Protein AF-A0A4P5U3R2-F1 (afdb_monomer)

Nearest PDB structures (foldseek):
  7krv-assembly1_B  TM=2.324E-01  e=9.394E-01  Escherichia coli K-12
  4gsx-assembly2_B  TM=1.437E-01  e=6.732E-01  Dengue virus 1 Nauru/West Pac/1974
  4gt0-assembly2_B  TM=1.348E-01  e=7.116E-01  Dengue virus 1 Nauru/West Pac/1974
  2op6-assembly1_A  TM=2.234E-01  e=6.939E+00  Caenorhabditis elegans

pLDDT: mean 76.48, std 23.58, range [32.12, 98.75]

Structure (mmCIF, N/CA/C/O backbone):
data_AF-A0A4P5U3R2-F1
#
_entry.id   AF-A0A4P5U3R2-F1
#
loop_
_atom_site.group_PDB
_atom_site.id
_atom_site.type_symbol
_atom_site.label_atom_id
_atom_site.label_alt_id
_atom_site.label_comp_id
_atom_site.label_asym_id
_atom_site.label_entity_id
_atom_site.label_seq_id
_atom_site.pdbx_PDB_ins_code
_atom_site.Cartn_x
_atom_site.Cartn_y
_atom_site.Cartn_z
_atom_site.occupancy
_atom_site.B_iso_or_equiv
_atom_site.auth_seq_id
_atom_site.auth_comp_id
_atom_site.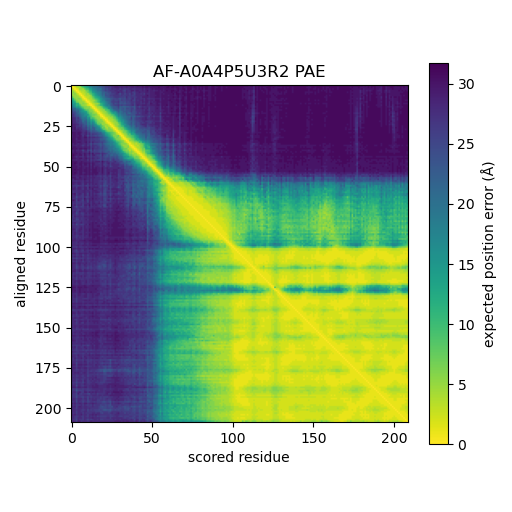auth_asym_id
_atom_site.auth_atom_id
_atom_site.pdbx_PDB_model_num
ATOM 1 N N . MET A 1 1 ? 56.487 -4.726 17.892 1.00 42.28 1 MET A N 1
ATOM 2 C CA . MET A 1 1 ? 55.497 -5.538 18.633 1.00 42.28 1 MET A CA 1
ATOM 3 C C . MET A 1 1 ? 54.323 -5.748 17.703 1.00 42.28 1 MET A C 1
ATOM 5 O O . MET A 1 1 ? 53.322 -5.048 17.754 1.00 42.28 1 MET A O 1
ATOM 9 N N . ASP A 1 2 ? 54.562 -6.656 16.770 1.00 35.28 2 ASP A N 1
ATOM 10 C CA . ASP A 1 2 ? 53.638 -7.148 15.764 1.00 35.28 2 ASP A CA 1
ATOM 11 C C . ASP A 1 2 ? 52.719 -8.193 16.394 1.00 35.28 2 ASP A C 1
ATOM 13 O O . ASP A 1 2 ? 53.216 -9.020 17.153 1.00 35.28 2 ASP A O 1
ATOM 17 N N . SER A 1 3 ? 51.425 -8.189 16.065 1.00 33.78 3 SER A N 1
ATOM 18 C CA . SER A 1 3 ? 50.619 -9.409 15.880 1.00 33.78 3 SER A CA 1
ATOM 19 C C . SER A 1 3 ? 49.144 -9.051 15.678 1.00 33.78 3 SER A C 1
ATOM 21 O O . SER A 1 3 ? 48.417 -8.884 16.645 1.00 33.78 3 SER A O 1
ATOM 23 N N . TYR A 1 4 ? 48.700 -8.959 14.424 1.00 33.62 4 TYR A N 1
ATOM 24 C CA . TYR A 1 4 ? 47.345 -9.359 14.020 1.00 33.62 4 TYR A CA 1
ATOM 25 C C . TYR A 1 4 ? 47.426 -9.873 12.580 1.00 33.62 4 TYR A C 1
ATOM 27 O O . TYR A 1 4 ? 47.134 -9.180 11.608 1.00 33.62 4 TYR A O 1
ATOM 35 N N . LYS A 1 5 ? 47.913 -11.110 12.452 1.00 38.09 5 LYS A N 1
ATOM 36 C CA . LYS A 1 5 ? 47.812 -11.932 11.245 1.00 38.09 5 LYS A CA 1
ATOM 37 C C . LYS A 1 5 ? 46.930 -13.141 11.554 1.00 38.09 5 LYS A C 1
ATOM 39 O O . LYS A 1 5 ? 47.041 -13.738 12.618 1.00 38.09 5 LYS A O 1
ATOM 44 N N . SER A 1 6 ? 46.179 -13.540 10.532 1.00 36.81 6 SER A N 1
ATOM 45 C CA . SER A 1 6 ? 45.462 -14.810 10.355 1.00 36.81 6 SER A CA 1
ATOM 46 C C . SER A 1 6 ? 44.015 -14.875 10.857 1.00 36.81 6 SER A C 1
ATOM 48 O O . SER A 1 6 ? 43.741 -15.023 12.039 1.00 36.81 6 SER A O 1
ATOM 50 N N . LEU A 1 7 ? 43.092 -14.798 9.892 1.00 39.06 7 LEU A N 1
ATOM 51 C CA . LEU A 1 7 ? 41.848 -15.574 9.818 1.00 39.06 7 LEU A CA 1
ATOM 52 C C . LEU A 1 7 ? 41.252 -15.365 8.414 1.00 39.06 7 LEU A C 1
ATOM 54 O O . LEU A 1 7 ? 40.302 -14.620 8.210 1.00 39.06 7 LEU A O 1
ATOM 58 N N . ILE A 1 8 ? 41.874 -15.998 7.416 1.00 40.34 8 ILE A N 1
ATOM 59 C CA . ILE A 1 8 ? 41.242 -16.265 6.119 1.00 40.34 8 ILE A CA 1
ATOM 60 C C . ILE A 1 8 ? 41.166 -17.782 6.016 1.00 40.34 8 ILE A C 1
ATOM 62 O O . ILE A 1 8 ? 42.185 -18.460 5.878 1.00 40.34 8 ILE A O 1
ATOM 66 N N . HIS A 1 9 ? 39.955 -18.311 6.157 1.00 37.09 9 HIS A N 1
ATOM 67 C CA . HIS A 1 9 ? 39.683 -19.719 5.929 1.00 37.09 9 HIS A CA 1
ATOM 68 C C . HIS A 1 9 ? 39.863 -20.044 4.442 1.00 37.09 9 HIS A C 1
ATOM 70 O O . HIS A 1 9 ? 39.244 -19.434 3.572 1.00 37.09 9 HIS A O 1
ATOM 76 N N . LYS A 1 10 ? 40.729 -21.029 4.191 1.00 32.72 10 LYS A N 1
ATOM 77 C CA . LYS A 1 10 ? 40.868 -21.785 2.945 1.00 32.72 10 LYS A CA 1
ATOM 78 C C . LYS A 1 10 ? 39.507 -22.320 2.483 1.00 32.72 10 LYS A C 1
ATOM 80 O O . LYS A 1 10 ? 38.876 -23.077 3.214 1.00 32.72 10 LYS A O 1
ATOM 85 N N . ILE A 1 11 ? 39.134 -22.019 1.243 1.00 38.38 11 ILE A N 1
ATOM 86 C CA . ILE A 1 11 ? 38.228 -22.848 0.443 1.00 38.38 11 ILE A CA 1
ATOM 87 C C . ILE A 1 11 ? 39.100 -23.439 -0.665 1.00 38.38 11 ILE A C 1
ATOM 89 O O . ILE A 1 11 ? 39.614 -22.710 -1.511 1.00 38.38 11 ILE A O 1
ATOM 93 N N . GLU A 1 12 ? 39.341 -24.745 -0.601 1.00 38.09 12 GLU A N 1
ATOM 94 C CA . GLU A 1 12 ? 40.053 -25.496 -1.637 1.00 38.09 12 GLU A CA 1
ATOM 95 C C . GLU A 1 12 ? 39.072 -25.847 -2.769 1.00 38.09 12 GLU A C 1
ATOM 97 O O . GLU A 1 12 ? 38.021 -26.428 -2.491 1.00 38.09 12 GLU A O 1
ATOM 102 N N . PRO A 1 13 ? 39.376 -25.538 -4.042 1.00 38.00 13 PRO A N 1
ATOM 103 C CA . PRO A 1 13 ? 38.649 -26.102 -5.165 1.00 38.00 13 PRO A CA 1
ATOM 104 C C . PRO A 1 13 ? 39.307 -27.435 -5.535 1.00 38.00 13 PRO A C 1
ATOM 106 O O . PRO A 1 13 ? 40.408 -27.467 -6.086 1.00 38.00 13 PRO A O 1
ATOM 109 N N . SER A 1 14 ? 38.647 -28.552 -5.230 1.00 41.50 14 SER A N 1
ATOM 110 C CA . SER A 1 14 ? 39.061 -29.847 -5.766 1.00 41.50 14 SER A CA 1
ATOM 111 C C . SER A 1 14 ? 38.704 -29.904 -7.252 1.00 41.50 14 SER A C 1
ATOM 113 O O . SER A 1 14 ? 37.546 -29.974 -7.657 1.00 41.50 14 SER A O 1
ATOM 115 N N . GLN A 1 15 ? 39.735 -29.835 -8.089 1.00 40.00 15 GLN A N 1
ATOM 116 C CA . GLN A 1 15 ? 39.662 -30.293 -9.464 1.00 40.00 15 GLN A CA 1
ATOM 117 C C . GLN A 1 15 ? 39.913 -31.794 -9.488 1.00 40.00 15 GLN A C 1
ATOM 119 O O . GLN A 1 15 ? 40.993 -32.234 -9.106 1.00 40.00 15 GLN A O 1
ATOM 124 N N . THR A 1 16 ? 38.930 -32.568 -9.939 1.00 42.56 16 THR A N 1
ATOM 125 C CA . THR A 1 16 ? 39.091 -33.770 -10.779 1.00 42.56 16 THR A CA 1
ATOM 126 C C . THR A 1 16 ? 37.718 -34.402 -10.975 1.00 42.56 16 THR A C 1
ATOM 128 O O . THR A 1 16 ? 37.190 -35.023 -10.066 1.00 42.56 16 THR A O 1
ATOM 131 N N . LEU A 1 17 ? 37.137 -34.218 -12.161 1.00 32.34 17 LEU A N 1
ATOM 132 C CA . LEU A 1 17 ? 36.408 -35.245 -12.916 1.00 32.34 17 LEU A CA 1
ATOM 133 C C . LEU A 1 17 ? 36.094 -34.660 -14.297 1.00 32.34 17 LEU A C 1
ATOM 135 O O . LEU A 1 17 ? 35.036 -34.104 -14.575 1.00 32.34 17 LEU A O 1
ATOM 139 N N . TRP A 1 18 ? 37.119 -34.726 -15.137 1.00 32.12 18 TRP A N 1
ATOM 140 C CA . TRP A 1 18 ? 37.007 -34.635 -16.581 1.00 32.12 18 TRP A CA 1
ATOM 141 C C . TRP A 1 18 ? 36.424 -35.955 -17.123 1.00 32.12 18 TRP A C 1
ATOM 143 O O . TRP A 1 18 ? 36.849 -37.028 -16.705 1.00 32.12 18 TRP A O 1
ATOM 153 N N . VAL A 1 19 ? 35.568 -35.823 -18.142 1.00 38.38 19 VAL A N 1
ATOM 154 C CA . VAL A 1 19 ? 35.239 -36.815 -19.188 1.00 38.38 19 VAL A CA 1
ATOM 155 C C . VAL A 1 19 ? 34.193 -37.889 -18.837 1.00 38.38 19 VAL A C 1
ATOM 157 O O . VAL A 1 19 ? 34.205 -38.477 -17.766 1.00 38.38 19 VAL A O 1
ATOM 160 N N . TYR A 1 20 ? 33.343 -38.160 -19.840 1.00 35.78 20 TYR A N 1
ATOM 161 C CA . TYR A 1 20 ? 32.324 -39.214 -19.990 1.00 35.78 20 TYR A CA 1
ATOM 162 C C . TYR A 1 20 ? 30.877 -38.843 -19.625 1.00 35.78 20 TYR A C 1
ATOM 164 O O . TYR A 1 20 ? 30.395 -39.173 -18.552 1.00 35.78 20 TYR A O 1
ATOM 172 N N . LEU A 1 21 ? 30.144 -38.245 -20.575 1.00 35.50 21 LEU A N 1
ATOM 173 C CA . LEU A 1 21 ? 29.046 -38.942 -21.275 1.00 35.50 21 LEU A CA 1
ATOM 174 C C . LEU A 1 21 ? 28.466 -38.054 -22.398 1.00 35.50 21 LEU A C 1
ATOM 176 O O . LEU A 1 21 ? 27.446 -37.387 -22.254 1.00 35.50 21 LEU A O 1
ATOM 180 N N . LEU A 1 22 ? 29.123 -38.072 -23.556 1.00 33.62 22 LEU A N 1
ATOM 181 C CA . LEU A 1 22 ? 28.486 -37.781 -24.838 1.00 33.62 22 LEU A CA 1
ATOM 182 C C . LEU A 1 22 ? 28.736 -39.015 -25.703 1.00 33.62 22 LEU A C 1
ATOM 184 O O . LEU A 1 22 ? 29.882 -39.237 -26.081 1.00 33.62 22 LEU A O 1
ATOM 188 N N . THR A 1 23 ? 27.719 -39.860 -25.904 1.00 38.09 23 THR A N 1
ATOM 189 C CA . THR A 1 23 ? 27.509 -40.765 -27.063 1.00 38.09 23 THR A CA 1
ATOM 190 C C . THR A 1 23 ? 26.458 -41.831 -26.730 1.00 38.09 23 THR A C 1
ATOM 192 O O . THR A 1 23 ? 26.752 -42.793 -26.036 1.00 38.09 23 THR A O 1
ATOM 195 N N . MET A 1 24 ? 25.235 -41.676 -27.250 1.00 35.38 24 MET A N 1
ATOM 196 C CA . MET A 1 24 ? 24.411 -42.772 -27.796 1.00 35.38 24 MET A CA 1
ATOM 197 C C . MET A 1 24 ? 23.076 -42.221 -28.321 1.00 35.38 24 MET A C 1
ATOM 199 O O . MET A 1 24 ? 22.051 -42.372 -27.673 1.00 35.38 24 MET A O 1
ATOM 203 N N . ILE A 1 25 ? 23.084 -41.604 -29.508 1.00 37.41 25 ILE A N 1
ATOM 204 C CA . ILE A 1 25 ? 21.966 -41.697 -30.465 1.00 37.41 25 ILE A CA 1
ATOM 205 C C . ILE A 1 25 ? 22.583 -41.690 -31.870 1.00 37.41 25 ILE A C 1
ATOM 207 O O . ILE A 1 25 ? 23.034 -40.655 -32.348 1.00 37.41 25 ILE A O 1
ATOM 211 N N . MET A 1 26 ? 22.625 -42.854 -32.517 1.00 35.72 26 MET A N 1
ATOM 212 C CA . MET A 1 26 ? 22.889 -43.023 -33.950 1.00 35.72 26 MET A CA 1
ATOM 213 C C . MET A 1 26 ? 22.032 -44.189 -34.443 1.00 35.72 26 MET A C 1
ATOM 215 O O . MET A 1 26 ? 22.250 -45.312 -33.995 1.00 35.72 26 MET A O 1
ATOM 219 N N . ALA A 1 27 ? 21.079 -43.881 -35.329 1.00 33.69 27 ALA A N 1
ATOM 220 C CA . ALA A 1 27 ? 20.441 -44.718 -36.363 1.00 33.69 27 ALA A CA 1
ATOM 221 C C . ALA A 1 27 ? 19.019 -44.169 -36.602 1.00 33.69 27 ALA A C 1
ATOM 223 O O . ALA A 1 27 ? 18.275 -44.011 -35.644 1.00 33.69 27 ALA A O 1
ATOM 224 N N . THR A 1 28 ? 18.521 -43.834 -37.792 1.00 39.31 28 THR A N 1
ATOM 225 C CA . THR A 1 28 ? 18.950 -44.010 -39.192 1.00 39.31 28 THR A CA 1
ATOM 226 C C . THR A 1 28 ? 17.973 -43.190 -40.051 1.00 39.31 28 THR A C 1
ATOM 228 O O . THR A 1 28 ? 16.773 -43.245 -39.790 1.00 39.31 28 THR A O 1
ATOM 231 N N . GLY A 1 29 ? 18.445 -42.498 -41.095 1.00 33.50 29 GLY A N 1
ATOM 232 C CA . GLY A 1 29 ? 17.573 -41.925 -42.134 1.00 33.50 29 GLY A CA 1
ATOM 233 C C . GLY A 1 29 ? 18.247 -40.848 -42.992 1.00 33.50 29 GLY A C 1
ATOM 234 O O . GLY A 1 29 ? 18.312 -39.701 -42.573 1.00 33.50 29 GLY A O 1
ATOM 235 N N . CYS A 1 30 ? 18.757 -41.245 -44.165 1.00 34.28 30 CYS A N 1
ATOM 236 C CA . CYS A 1 30 ? 19.391 -40.443 -45.232 1.00 34.28 30 CYS A CA 1
ATOM 237 C C . CYS A 1 30 ? 18.530 -39.228 -45.683 1.00 34.28 30 CYS A C 1
ATOM 239 O O . CYS A 1 30 ? 17.326 -39.240 -45.460 1.00 34.28 30 CYS A O 1
ATOM 241 N N . VAL A 1 31 ? 19.006 -38.165 -46.354 1.00 36.72 31 VAL A N 1
ATOM 242 C CA . VAL A 1 31 ? 19.809 -38.059 -47.598 1.00 36.72 31 VAL A CA 1
ATOM 243 C C . VAL A 1 31 ? 20.311 -36.593 -47.757 1.00 36.72 31 VAL A C 1
ATOM 245 O O . VAL A 1 31 ? 19.573 -35.685 -47.388 1.00 36.72 31 VAL A O 1
ATOM 248 N N . SER A 1 32 ? 21.510 -36.407 -48.357 1.00 39.59 32 SER A N 1
ATOM 249 C CA . SER A 1 32 ? 22.085 -35.213 -49.064 1.00 39.59 32 SER A CA 1
ATOM 250 C C . SER A 1 32 ? 22.168 -33.867 -48.317 1.00 39.59 32 SER A C 1
ATOM 252 O O . SER A 1 32 ? 21.152 -33.370 -47.865 1.00 39.59 32 SER A O 1
ATOM 254 N N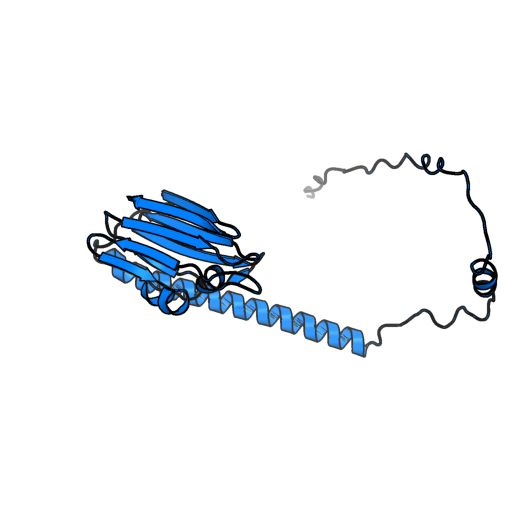 . GLU A 1 33 ? 23.268 -33.119 -48.185 1.00 46.12 33 GLU A N 1
ATOM 255 C CA . GLU A 1 33 ? 24.623 -33.045 -48.760 1.00 46.12 33 GLU A CA 1
ATOM 256 C C . GLU A 1 33 ? 25.503 -32.253 -47.752 1.00 46.12 33 GLU A C 1
ATOM 258 O O . GLU A 1 33 ? 24.973 -31.481 -46.946 1.00 46.12 33 GLU A O 1
ATOM 263 N N . PRO A 1 34 ? 26.840 -32.403 -47.748 1.00 42.50 34 PRO A N 1
ATOM 264 C CA . PRO A 1 34 ? 27.685 -31.894 -46.673 1.00 42.50 34 PRO A CA 1
ATOM 265 C C . PRO A 1 34 ? 28.235 -30.490 -46.987 1.00 42.50 34 PRO A C 1
ATOM 267 O O . PRO A 1 34 ? 29.357 -30.358 -47.459 1.00 42.50 34 PRO A O 1
ATOM 270 N N . VAL A 1 35 ? 27.497 -29.421 -46.670 1.00 49.84 35 VAL A N 1
ATOM 271 C CA . VAL A 1 35 ? 27.983 -28.028 -46.869 1.00 49.84 35 VAL A CA 1
ATOM 272 C C . VAL A 1 35 ? 28.860 -27.522 -45.701 1.00 49.84 35 VAL A C 1
ATOM 274 O O . VAL A 1 35 ? 29.411 -26.428 -45.739 1.00 49.84 35 VAL A O 1
ATOM 277 N N . ALA A 1 36 ? 29.063 -28.322 -44.650 1.00 45.62 36 ALA A N 1
ATOM 278 C CA . ALA A 1 36 ? 29.699 -27.842 -43.417 1.00 45.62 36 ALA A CA 1
ATOM 279 C C . ALA A 1 36 ? 31.231 -28.033 -43.322 1.00 45.62 36 ALA A C 1
ATOM 281 O O . ALA A 1 36 ? 31.836 -27.501 -42.394 1.00 45.62 36 ALA A O 1
ATOM 282 N N . TRP A 1 37 ? 31.888 -28.764 -44.236 1.00 41.53 37 TRP A N 1
ATOM 283 C CA . TRP A 1 37 ? 33.330 -29.068 -44.102 1.00 41.53 37 TRP A CA 1
ATOM 284 C C . TRP A 1 37 ? 34.251 -28.252 -45.023 1.00 41.53 37 TRP A C 1
ATOM 286 O O . TRP A 1 37 ? 35.426 -28.075 -44.699 1.00 41.53 37 TRP A O 1
ATOM 296 N N . GLU A 1 38 ? 33.742 -27.678 -46.116 1.00 42.47 38 GLU A N 1
ATOM 297 C CA . GLU A 1 38 ? 34.527 -26.773 -46.974 1.00 42.47 38 GLU A CA 1
ATOM 298 C C . GLU A 1 38 ? 34.612 -25.343 -46.419 1.00 42.47 38 GLU A C 1
ATOM 300 O O . GLU A 1 38 ? 35.601 -24.654 -46.666 1.00 42.47 38 GLU A O 1
ATOM 305 N N . GLN A 1 39 ? 33.685 -24.932 -45.545 1.00 44.62 39 GLN A N 1
ATOM 306 C CA . GLN A 1 39 ? 33.816 -23.676 -44.791 1.00 44.62 39 GLN A CA 1
ATOM 307 C C . GLN A 1 39 ? 34.836 -23.762 -43.640 1.00 44.62 39 GLN A C 1
ATOM 309 O O . GLN A 1 39 ? 35.392 -22.743 -43.237 1.00 44.62 39 GLN A O 1
ATOM 314 N N . MET A 1 40 ? 35.161 -24.963 -43.147 1.00 42.66 40 MET A N 1
ATOM 315 C CA . MET A 1 40 ? 36.162 -25.130 -42.080 1.00 42.66 40 MET A CA 1
ATOM 316 C C . MET A 1 40 ? 37.610 -25.157 -42.592 1.00 42.66 40 MET A C 1
ATOM 318 O O . MET A 1 40 ? 38.533 -24.926 -41.815 1.00 42.66 40 MET A O 1
ATOM 322 N N . LYS A 1 41 ? 37.842 -25.362 -43.897 1.00 42.91 41 LYS A N 1
ATOM 323 C CA . LYS A 1 41 ? 39.195 -25.289 -44.486 1.00 42.91 41 LYS A CA 1
ATOM 324 C C . LYS A 1 41 ? 39.652 -23.870 -44.832 1.00 42.91 41 LYS A C 1
ATOM 326 O O . LYS A 1 41 ? 40.843 -23.671 -45.052 1.00 42.91 41 LYS A O 1
ATOM 331 N N . GLN A 1 42 ? 38.760 -22.878 -44.812 1.00 41.84 42 GLN A N 1
ATOM 332 C CA . GLN A 1 42 ? 39.154 -21.470 -44.952 1.00 41.84 42 GLN A CA 1
ATOM 333 C C . GLN A 1 42 ? 39.630 -20.830 -43.635 1.00 41.84 42 GLN A C 1
ATOM 335 O O . GLN A 1 42 ? 40.225 -19.759 -43.673 1.00 41.84 42 GLN A O 1
ATOM 340 N N . MET A 1 43 ? 39.464 -21.494 -42.483 1.00 41.22 43 MET A N 1
ATOM 341 C CA . MET A 1 43 ? 39.869 -20.950 -41.174 1.00 41.22 43 MET A CA 1
ATOM 342 C C . MET A 1 43 ? 41.312 -21.281 -40.759 1.00 41.22 43 MET A C 1
ATOM 344 O O . MET A 1 43 ? 41.715 -20.947 -39.652 1.00 41.22 43 MET A O 1
ATOM 348 N N . ASN A 1 44 ? 42.103 -21.912 -41.633 1.00 49.47 44 ASN A N 1
ATOM 349 C CA . ASN A 1 44 ? 43.526 -22.191 -41.388 1.00 49.47 44 ASN A CA 1
ATOM 350 C C . ASN A 1 44 ? 44.434 -21.610 -42.486 1.00 49.47 44 ASN A C 1
ATOM 352 O O . ASN A 1 44 ? 45.503 -22.142 -42.781 1.00 49.47 44 ASN A O 1
ATOM 356 N N . ASN A 1 45 ? 43.993 -20.507 -43.098 1.00 39.97 45 ASN A N 1
ATOM 357 C CA . ASN A 1 45 ? 44.842 -19.653 -43.915 1.00 39.97 45 ASN A CA 1
ATOM 358 C C . ASN A 1 45 ? 45.489 -18.584 -43.005 1.00 39.97 45 ASN A C 1
ATOM 360 O O . ASN A 1 45 ? 44.756 -17.772 -42.434 1.00 39.97 45 ASN A O 1
ATOM 364 N N . PRO A 1 46 ? 46.829 -18.530 -42.868 1.00 45.84 46 PRO A N 1
ATOM 365 C CA . PRO A 1 46 ? 47.513 -17.535 -42.037 1.00 45.84 46 PRO A CA 1
ATOM 366 C C . PRO A 1 46 ? 47.317 -16.084 -42.503 1.00 45.84 46 PRO A C 1
ATOM 368 O O . PRO A 1 46 ? 47.748 -15.169 -41.814 1.00 45.84 46 PRO A O 1
ATOM 371 N N . SER A 1 47 ? 46.660 -15.853 -43.646 1.00 42.62 47 SER A N 1
ATOM 372 C CA . SER A 1 47 ? 46.275 -14.517 -44.113 1.00 42.62 47 SER A CA 1
ATOM 373 C C . SER A 1 47 ? 44.880 -14.064 -43.647 1.00 42.62 47 SER A C 1
ATOM 375 O O . SER A 1 47 ? 44.347 -13.100 -44.189 1.00 42.62 47 SER A O 1
ATOM 377 N N . TYR A 1 48 ? 44.256 -14.768 -42.696 1.00 40.19 48 TYR A N 1
ATOM 378 C CA . TYR A 1 48 ? 42.967 -14.395 -42.094 1.00 40.19 48 TYR A CA 1
ATOM 379 C C . TYR A 1 48 ? 43.052 -14.355 -40.558 1.00 40.19 48 TYR A C 1
ATOM 381 O O . TYR A 1 48 ? 42.122 -14.713 -39.843 1.00 40.19 48 TYR A O 1
ATOM 389 N N . ILE A 1 49 ? 44.199 -13.925 -40.035 1.00 42.22 49 ILE A N 1
ATOM 390 C CA . ILE A 1 49 ? 44.362 -13.498 -38.644 1.00 42.22 49 ILE A CA 1
ATOM 391 C C . ILE A 1 49 ? 44.687 -12.008 -38.696 1.00 42.22 49 ILE A C 1
ATOM 393 O O . ILE A 1 49 ? 45.825 -11.628 -38.490 1.00 42.22 49 ILE A O 1
ATOM 397 N N . ASP A 1 50 ? 43.713 -11.171 -39.059 1.00 42.38 50 ASP A N 1
ATOM 398 C CA . ASP A 1 50 ? 43.876 -9.712 -38.916 1.00 42.38 50 ASP A CA 1
ATOM 399 C C . ASP A 1 50 ? 42.575 -8.925 -38.678 1.00 42.38 50 ASP A C 1
ATOM 401 O O . ASP A 1 50 ? 42.620 -7.718 -38.447 1.00 42.38 50 ASP A O 1
ATOM 405 N N . HIS A 1 51 ? 41.394 -9.558 -38.643 1.00 46.00 51 HIS A N 1
ATOM 406 C CA . HIS A 1 51 ? 40.124 -8.817 -38.520 1.00 46.00 51 HIS A CA 1
ATOM 407 C C . HIS A 1 51 ? 39.147 -9.354 -37.467 1.00 46.00 51 HIS A C 1
ATOM 409 O O . HIS A 1 51 ? 37.935 -9.250 -37.634 1.00 46.00 51 HIS A O 1
ATOM 415 N N . VAL A 1 52 ? 39.645 -9.880 -36.343 1.00 44.47 52 VAL A N 1
ATOM 416 C CA . VAL A 1 52 ? 38.792 -10.145 -35.165 1.00 44.47 52 VAL A CA 1
ATOM 417 C C . VAL A 1 52 ? 39.433 -9.617 -33.885 1.00 44.47 52 VAL A C 1
ATOM 419 O O . VAL A 1 52 ? 39.561 -10.294 -32.873 1.00 44.47 52 VAL A O 1
ATOM 422 N N . GLY A 1 53 ? 39.840 -8.357 -33.942 1.00 42.25 53 GLY A N 1
ATOM 423 C CA . GLY A 1 53 ? 39.884 -7.491 -32.781 1.00 42.25 53 GLY A CA 1
ATOM 424 C C . GLY A 1 53 ? 39.021 -6.294 -33.124 1.00 42.25 53 GLY A C 1
ATOM 425 O O . GLY A 1 53 ? 39.537 -5.312 -33.645 1.00 42.25 53 GLY A O 1
ATOM 426 N N . ALA A 1 54 ? 37.710 -6.365 -32.877 1.00 47.75 54 ALA A N 1
ATOM 427 C CA . ALA A 1 54 ? 36.959 -5.132 -32.696 1.00 47.75 54 ALA A CA 1
ATOM 428 C C . ALA A 1 54 ? 37.513 -4.515 -31.408 1.00 47.75 54 ALA A C 1
ATOM 430 O O . ALA A 1 54 ? 37.019 -4.784 -30.315 1.00 47.75 54 ALA A O 1
ATOM 431 N N . SER A 1 55 ? 38.631 -3.793 -31.521 1.00 48.72 55 SER A N 1
ATOM 432 C CA . SER A 1 55 ? 39.072 -2.920 -30.455 1.00 48.72 55 SER A CA 1
ATOM 433 C C . SER A 1 55 ? 37.938 -1.922 -30.300 1.00 48.72 55 SER A C 1
ATOM 435 O O . SER A 1 55 ? 37.632 -1.153 -31.213 1.00 48.72 55 SER A O 1
ATOM 437 N N . GLU A 1 56 ? 37.221 -2.019 -29.181 1.00 51.53 56 GLU A N 1
ATOM 438 C CA . GLU A 1 56 ? 36.331 -0.950 -28.761 1.00 51.53 56 GLU A CA 1
ATOM 439 C C . GLU A 1 56 ? 37.165 0.326 -28.848 1.00 51.53 56 GLU A C 1
ATOM 441 O O . GLU A 1 56 ? 38.182 0.470 -28.160 1.00 51.53 56 GLU A O 1
ATOM 446 N N . THR A 1 57 ? 36.819 1.212 -29.784 1.00 52.31 57 THR A N 1
ATOM 447 C CA . THR A 1 57 ? 37.570 2.451 -29.949 1.00 52.31 57 THR A CA 1
ATOM 448 C C . THR A 1 57 ? 37.540 3.176 -28.602 1.00 52.31 57 THR A C 1
ATOM 450 O O . THR A 1 57 ? 36.521 3.101 -27.901 1.00 52.31 57 THR A O 1
ATOM 453 N N . PRO A 1 58 ? 38.605 3.892 -28.204 1.00 61.97 58 PRO A N 1
ATOM 454 C CA . PRO A 1 58 ? 38.621 4.638 -26.944 1.00 61.97 58 PRO A CA 1
ATOM 455 C C . PRO A 1 58 ? 37.379 5.531 -26.754 1.00 61.97 58 PRO A C 1
ATOM 457 O O . PRO A 1 58 ? 36.923 5.747 -25.635 1.00 61.97 58 PRO A O 1
ATOM 460 N N . GLU A 1 59 ? 36.782 5.977 -27.860 1.00 61.12 59 GLU A N 1
ATOM 461 C CA . GLU A 1 59 ? 35.545 6.755 -27.935 1.00 61.12 59 GLU A CA 1
ATOM 462 C C . GLU A 1 59 ? 34.270 5.950 -27.577 1.00 61.12 59 GLU A C 1
ATOM 464 O O . GLU A 1 59 ? 33.375 6.463 -26.898 1.00 61.12 59 GLU A O 1
ATOM 469 N N . SER A 1 60 ? 34.196 4.662 -27.936 1.00 65.56 60 SER A N 1
ATOM 470 C CA . SER A 1 60 ? 33.107 3.746 -27.539 1.00 65.56 60 SER A CA 1
ATOM 471 C C . SER A 1 60 ? 33.175 3.336 -26.055 1.00 65.56 60 SER A C 1
ATOM 473 O O . SER A 1 60 ? 32.147 3.227 -25.381 1.00 65.56 60 SER A O 1
ATOM 475 N N . ILE A 1 61 ? 34.386 3.223 -25.499 1.00 71.06 61 ILE A N 1
ATOM 476 C CA . ILE A 1 61 ? 34.609 2.963 -24.067 1.00 71.06 61 ILE A CA 1
ATOM 477 C C . ILE A 1 61 ? 34.266 4.210 -23.242 1.00 71.06 61 ILE A C 1
ATOM 479 O O . ILE A 1 61 ? 33.592 4.119 -22.213 1.00 71.06 61 ILE A O 1
ATOM 483 N N . GLU A 1 62 ? 34.696 5.392 -23.691 1.00 76.06 62 GLU A N 1
ATOM 484 C CA . GLU A 1 62 ? 34.442 6.656 -22.995 1.00 76.06 62 GLU A CA 1
ATOM 485 C C . GLU A 1 62 ? 32.954 7.038 -23.016 1.00 76.06 62 GLU A C 1
ATOM 487 O O . GLU A 1 62 ? 32.411 7.472 -21.999 1.00 76.06 62 GLU A O 1
ATOM 492 N N . SER A 1 63 ? 32.255 6.817 -24.134 1.00 74.31 63 SER A N 1
ATOM 493 C CA . SER A 1 63 ? 30.798 7.010 -24.208 1.00 74.31 63 SER A CA 1
ATOM 494 C C . SER A 1 63 ? 30.033 6.034 -23.307 1.00 74.31 63 SER A C 1
ATOM 496 O O . SER A 1 63 ? 29.110 6.449 -22.602 1.00 74.31 63 SER A O 1
ATOM 498 N N . THR A 1 64 ? 30.463 4.771 -23.230 1.00 78.12 64 THR A N 1
ATOM 499 C CA . THR A 1 64 ? 29.879 3.780 -22.312 1.00 78.12 64 THR A CA 1
ATOM 500 C C . THR A 1 64 ? 30.099 4.165 -20.846 1.00 78.12 64 THR A C 1
ATOM 502 O O . THR A 1 64 ? 29.156 4.130 -20.055 1.00 78.12 64 THR A O 1
ATOM 505 N N . ARG A 1 65 ? 31.303 4.621 -20.470 1.00 83.06 65 ARG A N 1
ATOM 506 C CA . ARG A 1 65 ? 31.599 5.105 -19.106 1.00 83.06 65 ARG A CA 1
ATOM 507 C C . ARG A 1 65 ? 30.795 6.347 -18.735 1.00 83.06 65 ARG A C 1
ATOM 509 O O . ARG A 1 65 ? 30.306 6.438 -17.610 1.00 83.06 65 ARG A O 1
ATOM 516 N N . LYS A 1 66 ? 30.640 7.300 -19.660 1.00 85.62 66 LYS A N 1
ATOM 517 C CA . LYS A 1 66 ? 29.802 8.493 -19.450 1.00 85.62 66 LYS A CA 1
ATOM 518 C C . LYS A 1 66 ? 28.340 8.111 -19.229 1.00 85.62 66 LYS A C 1
ATOM 520 O O . LYS A 1 66 ? 27.731 8.602 -18.283 1.00 85.62 66 LYS A O 1
ATOM 525 N N . LYS A 1 67 ? 27.808 7.181 -20.029 1.00 83.12 67 LYS A N 1
ATOM 526 C CA . LYS A 1 67 ? 26.447 6.655 -19.861 1.00 83.12 67 LYS A CA 1
ATOM 527 C C . LYS A 1 67 ? 26.262 5.952 -18.513 1.00 83.12 67 LYS A C 1
ATOM 529 O O . LYS A 1 67 ? 25.313 6.254 -17.804 1.00 83.12 67 LYS A O 1
ATOM 534 N N . GLN A 1 68 ? 27.201 5.093 -18.110 1.00 84.38 68 GLN A N 1
ATOM 535 C CA . GLN A 1 68 ? 27.152 4.409 -16.811 1.00 84.38 68 GLN A CA 1
ATOM 536 C C . GLN A 1 68 ? 27.169 5.386 -15.628 1.00 84.38 68 GLN A C 1
ATOM 538 O O . GLN A 1 68 ? 26.385 5.225 -14.694 1.00 84.38 68 GLN A O 1
ATOM 543 N N . LYS A 1 69 ? 28.024 6.416 -15.675 1.00 87.62 69 LYS A N 1
ATOM 544 C CA . LYS A 1 69 ? 28.060 7.466 -14.645 1.00 87.62 69 LYS A CA 1
ATOM 545 C C . LYS A 1 69 ? 26.740 8.232 -14.572 1.00 87.62 69 LYS A C 1
ATOM 547 O O . LYS A 1 69 ? 26.227 8.440 -13.476 1.00 87.62 69 LYS A O 1
ATOM 552 N N . GLN A 1 70 ? 26.171 8.588 -15.723 1.00 85.00 70 GLN A N 1
ATOM 553 C CA . GLN A 1 70 ? 24.878 9.266 -15.786 1.00 85.00 70 GLN A CA 1
ATOM 554 C C . GLN A 1 70 ? 23.744 8.389 -15.236 1.00 85.00 70 GLN A C 1
ATOM 556 O O . GLN A 1 70 ? 22.907 8.871 -14.477 1.00 85.00 70 GLN A O 1
ATOM 561 N N . ASP A 1 71 ? 23.725 7.096 -15.564 1.00 87.25 71 ASP A N 1
ATOM 562 C CA . ASP A 1 71 ? 22.728 6.152 -15.053 1.00 87.25 71 ASP A CA 1
ATOM 563 C C . ASP A 1 71 ? 22.839 5.974 -13.530 1.00 87.25 71 ASP A C 1
ATOM 565 O O . ASP A 1 71 ? 21.825 5.858 -12.837 1.00 87.25 71 ASP A O 1
ATOM 569 N N . GLU A 1 72 ? 24.056 5.972 -12.980 1.00 86.94 72 GLU A N 1
ATOM 570 C CA . GLU A 1 72 ? 24.279 5.917 -11.533 1.00 86.94 72 GLU A CA 1
ATOM 571 C C . GLU A 1 72 ? 23.805 7.198 -10.831 1.00 86.94 72 GLU A C 1
ATOM 573 O O . GLU A 1 72 ? 23.155 7.135 -9.785 1.00 86.94 72 GLU A O 1
ATOM 578 N N . GLU A 1 73 ? 24.083 8.362 -11.415 1.00 88.50 73 GLU A N 1
ATOM 579 C CA . GLU A 1 73 ? 23.640 9.652 -10.890 1.00 88.50 73 GLU A CA 1
ATOM 580 C C . GLU A 1 73 ? 22.111 9.779 -10.923 1.00 88.50 73 GLU A C 1
ATOM 582 O O . GLU A 1 73 ? 21.492 10.109 -9.908 1.00 88.50 73 GLU A O 1
ATOM 587 N N . ASN A 1 74 ? 21.481 9.379 -12.029 1.00 87.19 74 ASN A N 1
ATOM 588 C CA . ASN A 1 74 ? 20.026 9.332 -12.160 1.00 87.19 74 ASN A CA 1
ATOM 589 C C . ASN A 1 74 ? 19.388 8.417 -11.096 1.00 87.19 74 ASN A C 1
ATOM 591 O O . ASN A 1 74 ? 18.378 8.780 -10.490 1.00 87.19 74 ASN A O 1
ATOM 595 N N . LYS A 1 75 ? 19.997 7.255 -10.808 1.00 85.50 75 LYS A N 1
ATOM 596 C CA . LYS A 1 75 ? 19.543 6.352 -9.733 1.00 85.50 75 LYS A CA 1
ATOM 597 C C . LYS A 1 75 ? 19.646 6.997 -8.351 1.00 85.50 75 LYS A C 1
ATOM 599 O O . LYS A 1 75 ? 18.723 6.854 -7.550 1.00 85.50 75 LYS A O 1
ATOM 604 N N . LYS A 1 76 ? 20.735 7.717 -8.064 1.00 86.94 76 LYS A N 1
ATOM 605 C CA . LYS A 1 76 ? 20.914 8.428 -6.785 1.00 86.94 76 LYS A CA 1
ATOM 606 C C . LYS A 1 76 ? 19.865 9.522 -6.601 1.00 86.94 76 LYS A C 1
ATOM 608 O O . LYS A 1 76 ? 19.273 9.612 -5.528 1.00 86.94 76 LYS A O 1
ATOM 613 N N . VAL A 1 77 ? 19.587 10.299 -7.648 1.00 87.12 77 VAL A N 1
ATOM 614 C CA . VAL A 1 77 ? 18.548 11.341 -7.626 1.00 87.12 77 VAL A CA 1
ATOM 615 C C . VAL A 1 77 ? 17.157 10.734 -7.424 1.00 87.12 77 VAL A C 1
ATOM 617 O O . VAL A 1 77 ? 16.400 11.211 -6.578 1.00 87.12 77 VAL A O 1
ATOM 620 N N . ALA A 1 78 ? 16.826 9.647 -8.129 1.00 79.81 78 ALA A N 1
ATOM 621 C CA . ALA A 1 78 ? 15.547 8.953 -7.962 1.00 79.81 78 ALA A CA 1
ATOM 622 C C . ALA A 1 78 ? 15.355 8.436 -6.525 1.00 79.81 78 ALA A C 1
ATOM 624 O O . ALA A 1 78 ? 14.300 8.653 -5.925 1.00 79.81 78 ALA A O 1
ATOM 625 N N . LEU A 1 79 ? 16.394 7.828 -5.941 1.00 83.56 79 LEU A N 1
ATOM 626 C CA . LEU A 1 79 ? 16.366 7.357 -4.557 1.00 83.56 79 LEU A CA 1
ATOM 627 C C . LEU A 1 79 ? 16.215 8.514 -3.558 1.00 83.56 79 LEU A C 1
ATOM 629 O O . LEU A 1 79 ? 15.417 8.422 -2.626 1.00 83.56 79 LEU A O 1
ATOM 633 N N . ALA A 1 80 ? 16.946 9.614 -3.752 1.00 85.50 80 ALA A N 1
ATOM 634 C CA . ALA A 1 80 ? 16.853 10.787 -2.886 1.00 85.50 80 ALA A CA 1
ATOM 635 C C . ALA A 1 80 ? 15.442 11.396 -2.909 1.00 85.50 80 ALA A C 1
ATOM 637 O O . ALA A 1 80 ? 14.874 11.677 -1.852 1.00 85.50 80 ALA A O 1
ATOM 638 N N . ASN A 1 81 ? 14.843 11.520 -4.096 1.00 82.56 81 ASN A N 1
ATOM 639 C CA . ASN A 1 81 ? 13.469 11.991 -4.252 1.00 82.56 81 ASN A CA 1
ATOM 640 C C . ASN A 1 81 ? 12.472 11.047 -3.572 1.00 82.56 81 ASN A C 1
ATOM 642 O O . ASN A 1 81 ? 11.571 11.510 -2.876 1.00 82.56 81 ASN A O 1
ATOM 646 N N . GLN A 1 82 ? 12.651 9.731 -3.704 1.00 79.12 82 GLN A N 1
ATOM 647 C CA . GLN A 1 82 ? 11.812 8.746 -3.022 1.00 79.12 82 GLN A CA 1
ATOM 648 C C . GLN A 1 82 ? 11.889 8.896 -1.494 1.00 79.12 82 GLN A C 1
ATOM 650 O O . GLN A 1 82 ? 10.852 8.958 -0.835 1.00 79.12 82 GLN A O 1
ATOM 655 N N . ILE A 1 83 ? 13.097 9.001 -0.928 1.00 83.44 83 ILE A N 1
ATOM 656 C CA . ILE A 1 83 ? 13.301 9.197 0.517 1.00 83.44 83 ILE A CA 1
ATOM 657 C C . ILE A 1 83 ? 12.666 10.512 0.980 1.00 83.44 83 ILE A C 1
ATOM 659 O O . ILE A 1 83 ? 12.034 10.563 2.033 1.00 83.44 83 ILE A O 1
ATOM 663 N N . TYR A 1 84 ? 12.809 11.582 0.201 1.00 81.31 84 TYR A N 1
ATOM 664 C CA . TYR A 1 84 ? 12.215 12.873 0.530 1.00 81.31 84 TYR A CA 1
ATOM 665 C C . TYR A 1 84 ? 10.682 12.804 0.580 1.00 81.31 84 TYR A C 1
ATOM 667 O O . TYR A 1 84 ? 10.076 13.227 1.563 1.00 81.31 84 TYR A O 1
ATOM 675 N N . GLN A 1 85 ? 10.052 12.189 -0.423 1.00 78.00 85 GLN A N 1
ATOM 676 C CA . GLN A 1 85 ? 8.599 11.997 -0.454 1.00 78.00 85 GLN A CA 1
ATOM 677 C C . GLN A 1 85 ? 8.103 11.118 0.705 1.00 78.00 85 GLN A C 1
ATOM 679 O O . GLN A 1 85 ? 7.035 11.375 1.258 1.00 78.00 85 GLN A O 1
ATOM 684 N N . GLN A 1 86 ? 8.888 10.117 1.119 1.00 77.75 86 GLN A N 1
ATOM 685 C CA . GLN A 1 86 ? 8.578 9.308 2.302 1.00 77.75 86 GLN A CA 1
ATOM 686 C C . GLN A 1 86 ? 8.572 10.140 3.582 1.00 77.75 86 GLN A C 1
ATOM 688 O O . GLN A 1 86 ? 7.644 10.011 4.375 1.00 77.75 86 GLN A O 1
ATOM 693 N N . LYS A 1 87 ? 9.566 11.016 3.766 1.00 82.75 87 LYS A N 1
ATOM 694 C CA . LYS A 1 87 ? 9.624 11.901 4.936 1.00 82.75 87 LYS A CA 1
ATOM 695 C C . LYS A 1 87 ? 8.428 12.844 4.994 1.00 82.75 87 LYS A C 1
ATOM 697 O O . LYS A 1 87 ? 7.841 13.000 6.055 1.00 82.75 87 LYS A O 1
ATOM 702 N N . LEU A 1 88 ? 8.028 13.423 3.861 1.00 82.31 88 LEU A N 1
ATOM 703 C CA . LEU A 1 88 ? 6.852 14.295 3.808 1.00 82.31 88 LEU A CA 1
ATOM 704 C C . LEU A 1 88 ? 5.564 13.551 4.186 1.00 82.31 88 LEU A C 1
ATOM 706 O O . LEU A 1 88 ? 4.795 14.037 5.014 1.00 82.31 88 LEU A O 1
ATOM 710 N N . ALA A 1 89 ? 5.358 12.351 3.634 1.00 76.25 89 ALA A N 1
ATOM 711 C CA . ALA A 1 89 ? 4.212 11.518 3.989 1.00 76.25 89 ALA A CA 1
ATOM 712 C C . ALA A 1 89 ? 4.227 11.142 5.482 1.00 76.25 89 ALA A C 1
ATOM 714 O O . ALA A 1 89 ? 3.189 11.177 6.139 1.00 76.25 89 ALA A O 1
ATOM 715 N N . GLU A 1 90 ? 5.406 10.847 6.038 1.00 76.81 90 GLU A N 1
ATOM 716 C CA . GLU A 1 90 ? 5.596 10.563 7.462 1.00 76.81 90 GLU A CA 1
ATOM 717 C C . GLU A 1 90 ? 5.333 11.793 8.354 1.00 76.81 90 GLU A C 1
ATOM 719 O O . GLU A 1 90 ? 4.763 11.677 9.438 1.00 76.81 90 GLU A O 1
ATOM 724 N N . GLU A 1 91 ? 5.683 12.998 7.912 1.00 80.62 91 GLU A N 1
ATOM 725 C CA . GLU A 1 91 ? 5.372 14.235 8.631 1.00 80.62 91 GLU A CA 1
ATOM 726 C C . GLU A 1 91 ? 3.868 14.535 8.651 1.00 80.62 91 GLU A C 1
ATOM 728 O O . GLU A 1 91 ? 3.316 14.872 9.705 1.00 80.62 91 GLU A O 1
ATOM 733 N N . GLU A 1 92 ? 3.181 14.397 7.514 1.00 76.12 92 GLU A N 1
ATOM 734 C CA . GLU A 1 92 ? 1.720 14.536 7.446 1.00 76.12 92 GLU A CA 1
ATOM 735 C C . GLU A 1 92 ? 1.013 13.474 8.292 1.00 76.12 92 GLU A C 1
ATOM 737 O O . GLU A 1 92 ? 0.092 13.786 9.056 1.00 76.12 92 GLU A O 1
ATOM 742 N N . TYR A 1 93 ? 1.513 12.240 8.239 1.00 72.25 93 TYR A N 1
ATOM 743 C CA . TYR A 1 93 ? 1.124 11.144 9.116 1.00 72.25 93 TYR A CA 1
ATOM 744 C C . TYR A 1 93 ? 1.248 11.525 10.600 1.00 72.25 93 TYR A C 1
ATOM 746 O O . TYR A 1 93 ? 0.266 11.457 11.347 1.00 72.25 93 TYR A O 1
ATOM 754 N N . ASN A 1 94 ? 2.419 12.005 11.024 1.00 77.12 94 ASN A N 1
ATOM 755 C CA . ASN A 1 94 ? 2.693 12.363 12.415 1.00 77.12 94 ASN A CA 1
ATOM 756 C C . ASN A 1 94 ? 1.761 13.471 12.924 1.00 77.12 94 ASN A C 1
ATOM 758 O O . ASN A 1 94 ? 1.383 13.477 14.097 1.00 77.12 94 ASN A O 1
ATOM 762 N N . LYS A 1 95 ? 1.339 14.397 12.054 1.00 77.69 95 LYS A N 1
ATOM 763 C CA . LYS A 1 95 ? 0.326 15.408 12.400 1.00 77.69 95 LYS A CA 1
ATOM 764 C C . LYS A 1 95 ? -1.045 14.776 12.651 1.00 77.69 95 LYS A C 1
ATOM 766 O O . LYS A 1 95 ? -1.729 15.171 13.593 1.00 77.69 95 LYS A O 1
ATOM 771 N N . LYS A 1 96 ? -1.456 13.796 11.840 1.00 71.75 96 LYS A N 1
ATOM 772 C CA . LYS A 1 96 ? -2.773 13.147 11.954 1.00 71.75 96 LYS A CA 1
ATOM 773 C C . LYS A 1 96 ? -2.851 12.171 13.126 1.00 71.75 96 LYS A C 1
ATOM 775 O O . LYS A 1 96 ? -3.865 12.174 13.819 1.00 71.75 96 LYS A O 1
ATOM 780 N N . ILE A 1 97 ? -1.804 11.400 13.414 1.00 71.19 97 ILE A N 1
ATOM 781 C CA . ILE A 1 97 ? -1.805 10.468 14.558 1.00 71.19 97 ILE A CA 1
ATOM 782 C C . ILE A 1 97 ? -1.844 11.171 15.898 1.00 71.19 97 ILE A C 1
ATOM 784 O O . ILE A 1 97 ? -2.527 10.700 16.802 1.00 71.19 97 ILE A O 1
ATOM 788 N N . LYS A 1 98 ? -1.197 12.333 16.028 1.00 70.19 98 LYS A N 1
ATOM 789 C CA . LYS A 1 98 ? -1.264 13.128 17.263 1.00 70.19 98 LYS A CA 1
ATOM 790 C C . LYS A 1 98 ? -2.692 13.520 17.660 1.00 70.19 98 LYS A C 1
ATOM 792 O O . LYS A 1 98 ? -2.917 13.832 18.821 1.00 70.19 98 LYS A O 1
ATOM 797 N N . SER A 1 99 ? -3.658 13.464 16.738 1.00 72.38 99 SER A N 1
ATOM 798 C CA . SER A 1 99 ? -5.078 13.656 17.063 1.00 72.38 99 SER A CA 1
ATOM 799 C C . SER A 1 99 ? -5.724 12.469 17.796 1.00 72.38 99 SER A C 1
ATOM 801 O O . SER A 1 99 ? -6.850 12.595 18.264 1.00 72.38 99 SER A O 1
ATOM 803 N N . GLY A 1 100 ? -5.059 11.309 17.864 1.00 73.25 100 GLY A N 1
ATOM 804 C CA . GLY A 1 100 ? -5.578 10.075 18.465 1.00 73.25 100 GLY A CA 1
ATOM 805 C C . GLY A 1 100 ? -6.681 9.380 17.659 1.00 73.25 100 GLY A C 1
ATOM 806 O O . GLY A 1 100 ? -7.149 8.319 18.056 1.00 73.25 100 GLY A O 1
ATOM 807 N N . LYS A 1 101 ? -7.098 9.948 16.519 1.00 83.38 101 LYS A N 1
ATOM 808 C CA . LYS A 1 101 ? -8.250 9.466 15.744 1.00 83.38 101 LYS A CA 1
ATOM 809 C C . LYS A 1 101 ? -8.003 8.143 15.003 1.00 83.38 101 LYS A C 1
ATOM 811 O O . LYS A 1 101 ? -8.944 7.384 14.793 1.00 83.38 101 LYS A O 1
ATOM 816 N N . TYR A 1 102 ? -6.763 7.875 14.593 1.00 92.62 102 TYR A N 1
ATOM 817 C CA . TYR A 1 102 ? -6.429 6.759 13.700 1.00 92.62 102 TYR A CA 1
ATOM 818 C C . TYR A 1 102 ? -5.432 5.791 14.359 1.00 92.62 102 TYR A C 1
ATOM 820 O O . TYR A 1 102 ? -4.223 6.007 14.278 1.00 92.62 102 TYR A O 1
ATOM 828 N N . PRO A 1 103 ? -5.898 4.735 15.045 1.00 93.62 103 PRO A N 1
ATOM 829 C CA . PRO A 1 103 ? -5.031 3.796 15.764 1.00 93.62 103 PRO A CA 1
ATOM 830 C C . PRO A 1 103 ? -4.160 2.925 14.850 1.00 93.62 103 PRO A C 1
ATOM 832 O O . PRO A 1 103 ? -3.175 2.362 15.328 1.00 93.62 103 PRO A O 1
ATOM 835 N N . PHE A 1 104 ? -4.477 2.842 13.553 1.00 95.12 104 PHE A N 1
ATOM 836 C CA . PHE A 1 104 ? -3.701 2.062 12.591 1.00 95.12 104 PHE A CA 1
ATOM 837 C C . PHE A 1 104 ? -3.366 2.851 11.326 1.00 95.12 104 PHE A C 1
ATOM 839 O O . PHE A 1 104 ? -4.027 3.832 10.978 1.00 95.12 104 PHE A O 1
ATOM 846 N N . ILE A 1 105 ? -2.359 2.370 10.594 1.00 94.69 105 ILE A N 1
ATOM 847 C CA . ILE A 1 105 ? -2.013 2.852 9.250 1.00 94.69 105 ILE A CA 1
ATOM 848 C C . ILE A 1 105 ? -1.862 1.678 8.305 1.00 94.69 105 ILE A C 1
ATOM 850 O O . ILE A 1 105 ? -1.088 0.761 8.582 1.00 94.69 105 ILE A O 1
ATOM 854 N N . ALA A 1 106 ? -2.516 1.759 7.151 1.00 97.31 106 ALA A N 1
ATOM 855 C CA . ALA A 1 106 ? -2.167 0.943 6.001 1.00 97.31 106 ALA A CA 1
ATOM 856 C C . ALA A 1 106 ? -1.040 1.606 5.203 1.00 97.31 106 ALA A C 1
ATOM 858 O O . ALA A 1 106 ? -1.131 2.770 4.828 1.00 97.31 106 ALA A O 1
ATOM 859 N N . VAL A 1 107 ? 0.018 0.853 4.922 1.00 96.50 107 VAL A N 1
ATOM 860 C CA . VAL A 1 107 ? 1.123 1.249 4.049 1.00 96.50 107 VAL A CA 1
ATOM 861 C C . VAL A 1 107 ? 1.067 0.367 2.811 1.00 96.50 107 VAL A C 1
ATOM 863 O O . VAL A 1 107 ? 1.336 -0.835 2.890 1.00 96.50 107 VAL A O 1
ATOM 866 N N . LEU A 1 108 ? 0.693 0.967 1.686 1.00 97.88 108 LEU A N 1
ATOM 867 C CA . LEU A 1 108 ? 0.547 0.310 0.394 1.00 97.88 108 LEU A CA 1
ATOM 868 C C . LEU A 1 108 ? 1.738 0.665 -0.501 1.00 97.88 108 LEU A C 1
ATOM 870 O O . LEU A 1 108 ? 2.043 1.843 -0.705 1.00 97.88 108 LEU A O 1
ATOM 874 N N . THR A 1 109 ? 2.411 -0.347 -1.042 1.00 97.12 109 THR A N 1
ATOM 875 C CA . THR A 1 109 ? 3.526 -0.163 -1.981 1.00 97.12 109 THR A CA 1
ATOM 876 C C . THR A 1 109 ? 3.402 -1.091 -3.178 1.00 97.12 109 THR A C 1
ATOM 878 O O . THR A 1 109 ? 2.818 -2.172 -3.092 1.00 97.12 109 THR A O 1
ATOM 881 N N . CYS A 1 110 ? 3.989 -0.673 -4.297 1.00 97.25 110 CYS A N 1
ATOM 882 C CA . CYS A 1 110 ? 4.125 -1.487 -5.494 1.00 97.25 110 CYS A CA 1
ATOM 883 C C . CYS A 1 110 ? 5.612 -1.614 -5.831 1.00 97.25 110 CYS A C 1
ATOM 885 O O . CYS A 1 110 ? 6.328 -0.615 -5.872 1.00 97.25 110 CYS A O 1
ATOM 887 N N . THR A 1 111 ? 6.110 -2.831 -6.027 1.00 96.25 111 THR A N 1
ATOM 888 C CA . THR A 1 111 ? 7.541 -3.073 -6.271 1.00 96.25 111 THR A CA 1
ATOM 889 C C . THR A 1 111 ? 7.759 -3.815 -7.579 1.00 96.25 111 THR A C 1
ATOM 891 O O . THR A 1 111 ? 7.156 -4.864 -7.790 1.00 96.25 111 THR A O 1
ATOM 894 N N . LEU A 1 112 ? 8.655 -3.299 -8.420 1.00 94.12 112 LEU A N 1
ATOM 895 C CA . LEU A 1 112 ? 9.104 -3.912 -9.671 1.00 94.12 112 LEU A CA 1
ATOM 896 C C . LEU A 1 112 ? 10.595 -4.246 -9.542 1.00 94.12 112 LEU A C 1
ATOM 898 O O . LEU A 1 112 ? 11.454 -3.356 -9.587 1.00 94.12 112 LEU A O 1
ATOM 902 N N . GLY A 1 113 ? 10.903 -5.526 -9.326 1.00 89.19 113 GLY A N 1
ATOM 903 C CA . GLY A 1 113 ? 12.253 -5.969 -8.977 1.00 89.19 113 GLY A CA 1
ATOM 904 C C . GLY A 1 113 ? 12.756 -5.270 -7.709 1.00 89.19 113 GLY A C 1
ATOM 905 O O . GLY A 1 113 ? 12.136 -5.366 -6.654 1.00 89.19 113 GLY A O 1
ATOM 906 N N . VAL A 1 114 ? 13.866 -4.536 -7.823 1.00 82.31 114 VAL A N 1
ATOM 907 C CA . VAL A 1 114 ? 14.458 -3.754 -6.716 1.00 82.31 114 VAL A CA 1
ATOM 908 C C . VAL A 1 114 ? 13.905 -2.328 -6.602 1.00 82.31 114 VAL A C 1
ATOM 910 O O . VAL A 1 114 ? 14.279 -1.595 -5.690 1.00 82.31 114 VAL A O 1
ATOM 913 N N . SER A 1 115 ? 13.049 -1.905 -7.535 1.00 86.62 115 SER A N 1
ATOM 914 C CA . SER A 1 115 ? 12.518 -0.541 -7.585 1.00 86.62 115 SER A CA 1
ATOM 915 C C . SER A 1 115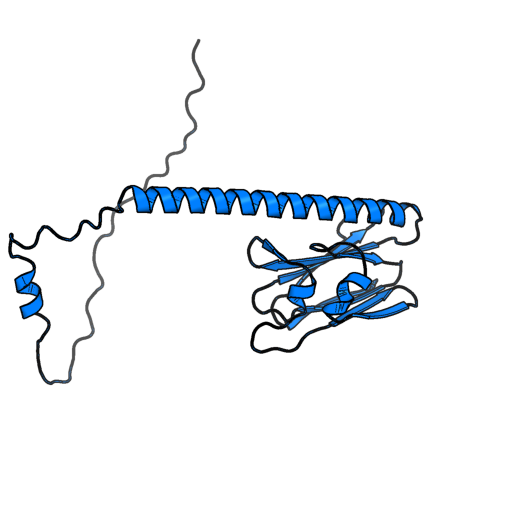 ? 11.133 -0.445 -6.947 1.00 86.62 115 SER A C 1
ATOM 917 O O . SER A 1 115 ? 10.303 -1.344 -7.089 1.00 86.62 115 SER A O 1
ATOM 919 N N . THR A 1 116 ? 10.869 0.664 -6.256 1.00 92.25 116 THR A N 1
ATOM 920 C CA . THR A 1 116 ? 9.515 1.014 -5.808 1.00 92.25 116 THR A CA 1
ATOM 921 C C . THR A 1 116 ? 8.837 1.842 -6.887 1.00 92.25 116 THR A C 1
ATOM 923 O O . THR A 1 116 ? 9.391 2.837 -7.345 1.00 92.25 116 THR A O 1
ATOM 926 N N . GLN A 1 117 ? 7.640 1.430 -7.272 1.00 93.75 117 GLN A N 1
ATOM 927 C CA . GLN A 1 117 ? 6.778 2.134 -8.207 1.00 93.75 117 GLN A CA 1
ATOM 928 C C . GLN A 1 117 ? 5.646 2.829 -7.438 1.00 93.75 117 GLN A C 1
ATOM 930 O O . GLN A 1 117 ? 5.311 2.402 -6.326 1.00 93.75 117 GLN A O 1
ATOM 935 N N . PRO A 1 118 ? 5.027 3.875 -8.009 1.00 94.56 118 PRO A N 1
ATOM 936 C CA . PRO A 1 118 ? 3.782 4.414 -7.481 1.00 94.56 118 PRO A CA 1
ATOM 937 C C . PRO A 1 118 ? 2.744 3.293 -7.300 1.00 94.56 118 PRO A C 1
ATOM 939 O O . PRO A 1 118 ? 2.632 2.43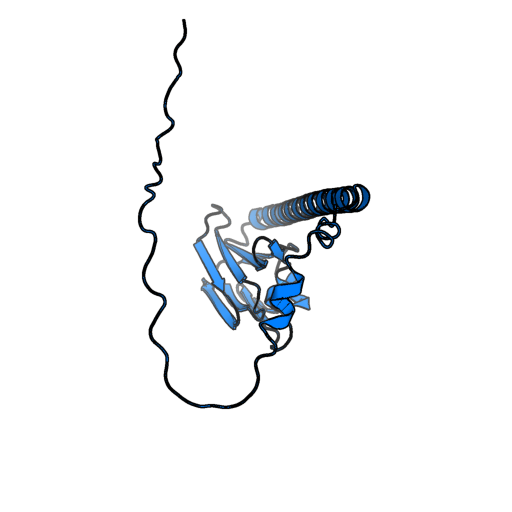9 -8.187 1.00 94.56 118 PRO A O 1
ATOM 942 N N . PRO A 1 119 ? 1.987 3.243 -6.187 1.00 96.12 119 PRO A N 1
ATOM 943 C CA . PRO A 1 119 ? 1.039 2.163 -5.920 1.00 96.12 119 PRO A CA 1
ATOM 944 C C . PRO A 1 119 ? 0.054 1.900 -7.063 1.00 96.12 119 PRO A C 1
ATOM 946 O O . PRO A 1 119 ? -0.274 0.743 -7.310 1.00 96.12 119 PRO A O 1
ATOM 949 N N . GLN A 1 120 ? -0.330 2.941 -7.810 1.00 95.81 120 GLN A N 1
ATOM 950 C CA . GLN A 1 120 ? -1.194 2.883 -8.994 1.00 95.81 120 GLN A CA 1
ATOM 951 C C . GLN A 1 120 ? -0.694 1.885 -10.049 1.00 95.81 120 GLN A C 1
ATOM 953 O O . GLN A 1 120 ? -1.502 1.260 -10.732 1.00 95.81 120 GLN A O 1
ATOM 958 N N . PHE A 1 121 ? 0.625 1.686 -10.154 1.00 95.50 121 PHE A N 1
ATOM 959 C CA . PHE A 1 121 ? 1.241 0.768 -11.114 1.00 95.50 121 PHE A CA 1
ATOM 960 C C . PHE A 1 121 ? 0.784 -0.688 -10.929 1.00 95.50 121 PHE A C 1
ATOM 962 O O . PHE A 1 121 ? 0.715 -1.437 -11.899 1.00 95.50 121 PHE A O 1
ATOM 969 N N . CYS A 1 122 ? 0.426 -1.087 -9.705 1.00 96.94 122 CYS A N 1
ATOM 970 C CA . CYS A 1 122 ? -0.081 -2.428 -9.404 1.00 96.94 122 CYS A CA 1
ATOM 971 C C . CYS A 1 122 ? -1.587 -2.596 -9.700 1.00 96.94 122 CYS A C 1
ATOM 973 O O . CYS A 1 122 ? -2.097 -3.710 -9.615 1.00 96.94 122 CYS A O 1
ATOM 975 N N . PHE A 1 123 ? -2.305 -1.515 -10.019 1.00 96.62 123 PHE A N 1
ATOM 976 C CA . PHE A 1 123 ? -3.747 -1.522 -10.322 1.00 96.62 123 PHE A CA 1
ATOM 977 C C . PHE A 1 123 ? -4.052 -1.235 -11.795 1.00 96.62 123 PHE A C 1
ATOM 979 O O . PHE A 1 123 ? -5.198 -1.370 -12.231 1.00 96.62 123 PHE A O 1
ATOM 986 N N . TYR A 1 124 ? -3.032 -0.824 -12.544 1.00 92.00 124 TYR A N 1
ATOM 987 C CA . TYR A 1 124 ? -3.088 -0.639 -13.979 1.00 92.00 124 TYR A CA 1
ATOM 988 C C . TYR A 1 124 ? -2.572 -1.912 -14.676 1.00 92.00 124 TYR A C 1
ATOM 990 O O . TYR A 1 124 ? -1.459 -2.357 -14.368 1.00 92.00 124 TYR A O 1
ATOM 998 N N . PRO A 1 125 ? -3.349 -2.511 -15.598 1.00 86.88 125 PRO A N 1
ATOM 999 C CA . PRO A 1 125 ? -2.906 -3.681 -16.341 1.00 86.88 125 PRO A CA 1
ATOM 1000 C C . PRO A 1 125 ? -1.845 -3.268 -17.365 1.00 86.88 125 PRO A C 1
ATOM 1002 O O . PRO A 1 125 ? -1.870 -2.157 -17.882 1.00 86.88 125 PRO A O 1
ATOM 1005 N N . ASN A 1 126 ? -0.915 -4.163 -17.681 1.00 79.75 126 ASN A N 1
ATOM 1006 C CA . ASN A 1 126 ? 0.088 -3.938 -18.719 1.00 79.75 126 ASN A CA 1
ATOM 1007 C C . ASN A 1 126 ? -0.520 -4.080 -20.132 1.00 79.75 126 ASN A C 1
ATOM 1009 O O . ASN A 1 126 ? -1.061 -3.116 -20.662 1.00 79.75 126 ASN A O 1
ATOM 1013 N N . ASP A 1 127 ? -0.457 -5.272 -20.735 1.00 75.31 127 ASP A N 1
ATOM 1014 C CA . ASP A 1 127 ? -0.782 -5.491 -22.153 1.00 75.31 127 ASP A CA 1
ATOM 1015 C C . ASP A 1 127 ? -2.111 -6.235 -22.340 1.00 7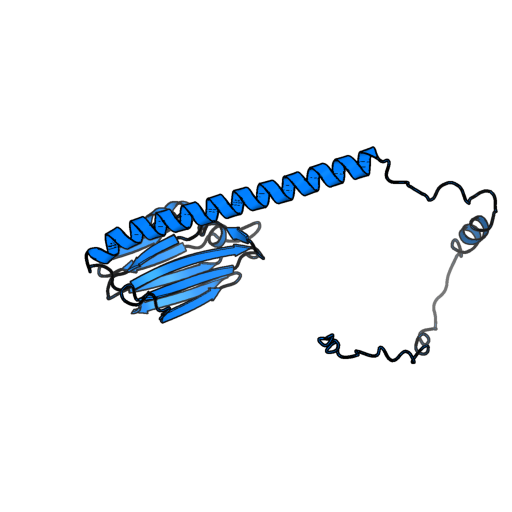5.31 127 ASP A C 1
ATOM 1017 O O . ASP A 1 127 ? -2.877 -5.956 -23.259 1.00 75.31 127 ASP A O 1
ATOM 1021 N N . PHE A 1 128 ? -2.402 -7.182 -21.442 1.00 68.44 128 PHE A N 1
ATOM 1022 C CA . PHE A 1 128 ? -3.587 -8.034 -21.496 1.00 68.44 128 PHE A CA 1
ATOM 1023 C C . PHE A 1 128 ? -4.096 -8.259 -20.073 1.00 68.44 128 PHE A C 1
ATOM 1025 O O . PHE A 1 128 ? -3.644 -9.152 -19.357 1.00 68.44 128 PHE A O 1
ATOM 1032 N N . GLY A 1 129 ? -5.011 -7.407 -19.622 1.00 80.56 129 GLY A N 1
ATOM 1033 C CA . GLY A 1 129 ? -5.575 -7.516 -18.284 1.00 80.56 129 GLY A CA 1
ATOM 1034 C C . GLY A 1 129 ? -6.647 -6.479 -18.008 1.00 80.56 129 GLY A C 1
ATOM 1035 O O . GLY A 1 129 ? -6.887 -5.576 -18.808 1.00 80.56 129 GLY A O 1
ATOM 1036 N N . PHE A 1 130 ? -7.283 -6.621 -16.851 1.00 89.81 130 PHE A N 1
ATOM 1037 C CA . PHE A 1 130 ? -8.275 -5.672 -16.365 1.00 89.81 130 PHE A CA 1
ATOM 1038 C C . PHE A 1 130 ? -7.694 -4.882 -15.203 1.00 89.81 130 PHE A C 1
ATOM 1040 O O . PHE A 1 130 ? -7.033 -5.451 -14.333 1.00 89.81 130 PHE A O 1
ATOM 1047 N N . ALA A 1 131 ? -7.959 -3.576 -15.190 1.00 93.56 131 ALA A N 1
ATOM 1048 C CA . ALA A 1 131 ? -7.667 -2.754 -14.029 1.00 93.56 131 ALA A CA 1
ATOM 1049 C C . ALA A 1 131 ? -8.420 -3.293 -12.812 1.00 93.56 131 ALA A C 1
ATOM 1051 O O . ALA A 1 131 ? -9.562 -3.748 -12.911 1.00 93.56 131 ALA A O 1
ATOM 1052 N N . THR A 1 132 ? -7.762 -3.233 -11.666 1.00 96.19 132 THR A N 1
ATOM 1053 C CA . THR A 1 132 ? -8.317 -3.663 -10.384 1.00 96.19 132 THR A CA 1
ATOM 1054 C C . THR A 1 132 ? -8.590 -2.457 -9.500 1.00 96.19 132 THR A C 1
ATOM 1056 O O . THR A 1 132 ? -8.157 -1.336 -9.774 1.00 96.19 132 THR A O 1
ATOM 1059 N N . THR A 1 133 ? -9.335 -2.680 -8.424 1.00 96.38 133 THR A N 1
ATOM 1060 C CA . THR A 1 133 ? -9.729 -1.636 -7.479 1.00 96.38 133 THR A CA 1
ATOM 1061 C C . THR A 1 133 ? -9.078 -1.843 -6.118 1.00 96.38 133 THR A C 1
ATOM 1063 O O . THR A 1 133 ? -8.710 -2.954 -5.724 1.00 96.38 133 THR A O 1
ATOM 1066 N N . PHE A 1 134 ? -8.946 -0.741 -5.386 1.00 98.25 134 PHE A N 1
ATOM 1067 C CA . PHE A 1 134 ? -8.669 -0.741 -3.957 1.00 98.25 134 PHE A CA 1
ATOM 1068 C C . PHE A 1 134 ? -9.965 -0.418 -3.216 1.00 98.25 134 PHE A C 1
ATOM 1070 O O . PHE A 1 134 ? -10.527 0.663 -3.379 1.00 98.25 134 PHE A O 1
ATOM 1077 N N . GLU A 1 135 ? -10.455 -1.342 -2.404 1.00 98.50 135 GLU A N 1
ATOM 1078 C CA . GLU A 1 135 ? -11.643 -1.149 -1.581 1.00 98.50 135 GLU A CA 1
ATOM 1079 C C . GLU A 1 135 ? -11.249 -0.847 -0.139 1.00 98.50 135 GLU A C 1
ATOM 1081 O O . GLU A 1 135 ? -10.467 -1.583 0.471 1.00 98.50 135 GLU A O 1
ATOM 1086 N N . LEU A 1 136 ? -11.838 0.209 0.420 1.00 98.62 136 LEU A N 1
ATOM 1087 C CA . LEU A 1 136 ? -11.634 0.615 1.801 1.00 98.62 136 LEU A CA 1
ATOM 1088 C C . LEU A 1 136 ? -12.975 0.863 2.480 1.00 98.62 136 LEU A C 1
ATOM 1090 O O . LEU A 1 136 ? -13.723 1.764 2.105 1.00 98.62 136 LEU A O 1
ATOM 1094 N N . GLN A 1 137 ? -13.221 0.107 3.540 1.00 98.56 137 GLN A N 1
ATOM 1095 C CA . GLN A 1 137 ? -14.156 0.465 4.591 1.00 98.56 137 GLN A CA 1
ATOM 1096 C C . GLN A 1 137 ? -13.352 0.962 5.793 1.00 98.56 137 GLN A C 1
ATOM 1098 O O . GLN A 1 137 ? -12.467 0.256 6.268 1.00 98.56 137 GLN A O 1
ATOM 1103 N N . ASN A 1 138 ? -13.634 2.167 6.271 1.00 97.19 138 ASN A N 1
ATOM 1104 C CA . ASN A 1 138 ? -12.927 2.810 7.371 1.00 97.19 138 ASN A CA 1
ATOM 1105 C C . ASN A 1 138 ? -13.958 3.440 8.316 1.00 97.19 138 ASN A C 1
ATOM 1107 O O . ASN A 1 138 ? -14.532 4.485 8.012 1.00 97.19 138 ASN A O 1
ATOM 1111 N N . GLY A 1 139 ? -14.277 2.751 9.408 1.00 95.81 139 GLY A N 1
ATOM 1112 C CA . GLY A 1 139 ? -15.447 3.050 10.226 1.00 95.81 139 GLY A CA 1
ATOM 1113 C C . GLY A 1 139 ? -16.742 2.897 9.419 1.00 95.81 139 GLY A C 1
ATOM 1114 O O . GLY A 1 139 ? -16.991 1.866 8.791 1.00 95.81 139 GLY A O 1
ATOM 1115 N N . SER A 1 140 ? -17.572 3.941 9.417 1.00 95.75 140 SER A N 1
ATOM 1116 C CA . SER A 1 140 ? -18.805 4.000 8.616 1.00 95.75 140 SER A CA 1
ATOM 1117 C C . SER A 1 140 ? -18.576 4.400 7.155 1.00 95.75 140 SER A C 1
ATOM 1119 O O . SER A 1 140 ? -19.493 4.292 6.341 1.00 95.75 140 SER A O 1
ATOM 1121 N N . PHE A 1 141 ? -17.376 4.866 6.806 1.00 96.62 141 PHE A N 1
ATOM 1122 C CA . PHE A 1 141 ? -17.051 5.291 5.453 1.00 96.62 141 PHE A CA 1
ATOM 1123 C C . PHE A 1 141 ? -16.671 4.090 4.585 1.00 96.62 141 PHE A C 1
ATOM 1125 O O . PHE A 1 141 ? -15.859 3.261 4.988 1.00 96.62 141 PHE A O 1
ATOM 1132 N N . TYR A 1 142 ? -17.216 4.020 3.373 1.00 98.19 142 TYR A N 1
ATOM 1133 C CA . TYR A 1 142 ? -16.825 3.047 2.357 1.00 98.19 142 TYR A CA 1
ATOM 1134 C C . TYR A 1 142 ? -16.551 3.758 1.037 1.00 98.19 142 TYR A C 1
ATOM 1136 O O . TYR A 1 142 ? -17.351 4.587 0.598 1.00 98.19 142 TYR A O 1
ATOM 1144 N N . LYS A 1 143 ? -15.439 3.407 0.390 1.00 98.44 143 LYS A N 1
ATOM 1145 C CA . LYS A 1 143 ? -15.127 3.849 -0.968 1.00 98.44 143 LYS A CA 1
ATOM 1146 C C . LYS A 1 143 ? -14.287 2.806 -1.695 1.00 98.44 143 LYS A C 1
ATOM 1148 O O . LYS A 1 143 ? -13.379 2.202 -1.121 1.00 98.44 143 LYS A O 1
ATOM 1153 N N . MET A 1 144 ? -14.589 2.636 -2.977 1.00 98.12 144 MET A N 1
ATOM 1154 C CA . MET A 1 144 ? -13.716 1.959 -3.928 1.00 98.12 144 MET A CA 1
ATOM 1155 C C . MET A 1 144 ? -12.922 3.002 -4.701 1.00 98.12 144 MET A C 1
ATOM 1157 O O . MET A 1 144 ? -13.475 4.016 -5.129 1.00 98.12 144 MET A O 1
ATOM 1161 N N . TYR A 1 145 ? -11.639 2.736 -4.890 1.00 97.62 145 TYR A N 1
ATOM 1162 C CA . TYR A 1 145 ? -10.723 3.587 -5.627 1.00 97.62 145 TYR A CA 1
ATOM 1163 C C . TYR A 1 145 ? -10.250 2.840 -6.866 1.00 97.62 145 TYR A C 1
ATOM 1165 O O . TYR A 1 145 ? -9.785 1.699 -6.784 1.00 97.62 145 TYR A O 1
ATOM 1173 N N . GLN A 1 146 ? -10.373 3.496 -8.015 1.00 95.56 146 GLN A N 1
ATOM 1174 C CA . GLN A 1 146 ? -9.646 3.091 -9.210 1.00 95.56 146 GLN A CA 1
ATOM 1175 C C . GLN A 1 146 ? -8.202 3.584 -9.116 1.00 95.56 146 GLN A C 1
ATOM 1177 O O . GLN A 1 146 ? -7.884 4.449 -8.299 1.00 95.56 146 GLN A O 1
ATOM 1182 N N . TYR A 1 147 ? -7.325 3.062 -9.975 1.00 93.56 147 TYR A N 1
ATOM 1183 C CA . TYR A 1 147 ? -5.910 3.436 -9.973 1.00 93.56 147 TYR A CA 1
ATOM 1184 C C . TYR A 1 147 ? -5.689 4.957 -10.105 1.00 93.56 147 TYR A C 1
ATOM 1186 O O . TYR A 1 147 ? -4.771 5.480 -9.484 1.00 93.56 147 TYR A O 1
ATOM 1194 N N . ILE A 1 148 ? -6.548 5.672 -10.844 1.00 92.44 148 ILE A N 1
ATOM 1195 C CA . ILE A 1 148 ? -6.473 7.135 -11.017 1.00 92.44 148 ILE A CA 1
ATOM 1196 C C . ILE A 1 148 ? -6.837 7.938 -9.763 1.00 92.44 148 ILE A C 1
ATOM 1198 O O . ILE A 1 148 ? -6.382 9.065 -9.627 1.00 92.44 148 ILE A O 1
ATOM 1202 N N . ASP A 1 149 ? -7.632 7.362 -8.861 1.00 94.69 149 ASP A N 1
ATOM 1203 C CA . ASP A 1 149 ? -8.144 8.029 -7.656 1.00 94.69 149 ASP A CA 1
ATOM 1204 C C . ASP A 1 149 ? -7.451 7.532 -6.382 1.00 94.69 149 ASP A C 1
ATOM 1206 O O . ASP A 1 149 ? -7.848 7.885 -5.272 1.00 94.69 149 ASP A O 1
ATOM 1210 N N . LEU A 1 150 ? -6.470 6.635 -6.512 1.00 94.88 150 LEU A N 1
ATOM 1211 C CA . LEU A 1 150 ? -5.898 5.904 -5.384 1.00 94.88 150 LEU A CA 1
ATOM 1212 C C . LEU A 1 150 ? -5.186 6.827 -4.382 1.00 94.88 150 LEU A C 1
ATOM 1214 O O . LEU A 1 150 ? -5.147 6.532 -3.189 1.00 94.88 150 LEU A O 1
ATOM 1218 N N . ASP A 1 151 ? -4.663 7.956 -4.850 1.00 91.81 151 ASP A N 1
ATOM 1219 C CA . ASP A 1 151 ? -4.064 8.998 -4.016 1.00 91.81 151 ASP A CA 1
ATOM 1220 C C . ASP A 1 151 ? -5.068 9.604 -3.022 1.00 91.81 151 ASP A C 1
ATOM 1222 O O . ASP A 1 151 ? -4.698 9.930 -1.899 1.00 91.81 151 ASP A O 1
ATOM 1226 N N . GLN A 1 152 ? -6.359 9.648 -3.359 1.00 94.31 152 GLN A N 1
ATOM 1227 C CA . GLN A 1 152 ? -7.417 10.142 -2.471 1.00 94.31 152 GLN A CA 1
ATOM 1228 C C . GLN A 1 152 ? -7.641 9.250 -1.242 1.00 94.31 152 GLN A C 1
ATOM 1230 O O . GLN A 1 152 ? -8.308 9.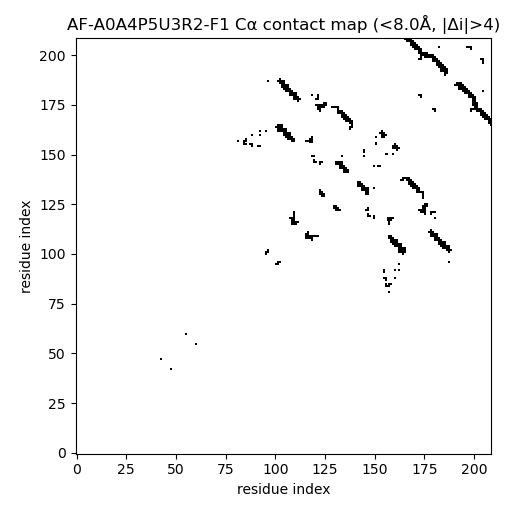673 -0.297 1.00 94.31 152 GLN A O 1
ATOM 1235 N N . ALA A 1 153 ? -7.134 8.013 -1.243 1.00 95.25 153 ALA A N 1
ATOM 1236 C CA . ALA A 1 153 ? -7.257 7.120 -0.096 1.00 95.25 153 ALA A CA 1
ATOM 1237 C C . ALA A 1 153 ? -6.309 7.504 1.054 1.00 95.25 153 ALA A C 1
ATOM 1239 O O . ALA A 1 153 ? -6.523 7.062 2.182 1.00 95.25 153 ALA A O 1
ATOM 1240 N N . GLY A 1 154 ? -5.268 8.304 0.804 1.00 92.75 154 GLY A N 1
ATOM 1241 C CA . GLY A 1 154 ? -4.241 8.590 1.800 1.00 92.75 154 GLY A CA 1
ATOM 1242 C C . GLY A 1 154 ? -3.243 9.659 1.367 1.00 92.75 154 GLY A C 1
ATOM 1243 O O . GLY A 1 154 ? -3.598 10.628 0.709 1.00 92.75 154 GLY A O 1
ATOM 1244 N N . TYR A 1 155 ? -1.991 9.492 1.786 1.00 89.25 155 TYR A N 1
ATOM 1245 C CA . TYR A 1 155 ? -0.907 10.437 1.526 1.00 89.25 155 TYR A CA 1
ATOM 1246 C C . TYR A 1 155 ? 0.326 9.711 0.989 1.00 89.25 155 TYR A C 1
ATOM 1248 O O . TYR A 1 155 ? 0.669 8.626 1.464 1.00 89.25 155 TYR A O 1
ATOM 1256 N N . GLY A 1 156 ? 1.020 10.338 0.040 1.00 87.62 156 GLY A N 1
ATOM 1257 C CA . GLY A 1 156 ? 2.286 9.857 -0.513 1.00 87.62 156 GLY A CA 1
ATOM 1258 C C . GLY A 1 156 ? 2.181 9.255 -1.919 1.00 87.62 156 GLY A C 1
ATOM 1259 O O . GLY A 1 156 ? 1.172 8.677 -2.308 1.00 87.62 156 GLY A O 1
ATOM 1260 N N . ASN A 1 157 ? 3.269 9.406 -2.683 1.00 85.81 157 ASN A N 1
ATOM 1261 C CA . ASN A 1 157 ? 3.301 9.113 -4.123 1.00 85.81 157 ASN A CA 1
ATOM 1262 C C . ASN A 1 157 ? 3.841 7.711 -4.463 1.00 85.81 157 ASN A C 1
ATOM 1264 O O . ASN A 1 157 ? 3.284 7.018 -5.304 1.00 85.81 157 ASN A O 1
ATOM 1268 N N . TYR A 1 158 ? 4.928 7.280 -3.813 1.00 90.12 158 TYR A N 1
ATOM 1269 C CA . TYR A 1 158 ? 5.559 5.957 -4.023 1.00 90.12 158 TYR A CA 1
ATOM 1270 C C . TYR A 1 158 ? 5.203 4.947 -2.930 1.00 90.12 158 TYR A C 1
ATOM 1272 O O . TYR A 1 158 ? 5.313 3.735 -3.102 1.00 90.12 158 TYR A O 1
ATOM 1280 N N . ILE A 1 159 ? 4.795 5.471 -1.782 1.00 92.25 159 ILE A N 1
ATOM 1281 C CA . ILE A 1 159 ? 4.286 4.728 -0.644 1.00 92.25 159 ILE A CA 1
ATOM 1282 C C . ILE A 1 159 ? 3.021 5.457 -0.241 1.00 92.25 159 ILE A C 1
ATOM 1284 O O . ILE A 1 159 ? 3.099 6.623 0.141 1.00 92.25 159 ILE A O 1
ATOM 1288 N N . LEU A 1 160 ? 1.885 4.781 -0.337 1.00 94.75 160 LEU A N 1
ATOM 1289 C CA . LEU A 1 160 ? 0.611 5.356 0.054 1.00 94.75 160 LEU A CA 1
ATOM 1290 C C . LEU A 1 160 ? 0.316 4.962 1.499 1.00 94.75 160 LEU A C 1
ATOM 1292 O O . LEU A 1 160 ? 0.181 3.780 1.822 1.00 94.75 160 LEU A O 1
ATOM 1296 N N . MET A 1 161 ? 0.252 5.966 2.367 1.00 94.19 161 MET A N 1
ATOM 1297 C CA . MET A 1 161 ? -0.080 5.823 3.779 1.00 94.19 161 MET A CA 1
ATOM 1298 C C . MET A 1 161 ? -1.536 6.222 4.005 1.00 94.19 161 MET A C 1
ATOM 1300 O O . MET A 1 161 ? -1.928 7.356 3.742 1.00 94.19 161 MET A O 1
ATOM 1304 N N . ILE A 1 162 ? -2.333 5.289 4.512 1.00 95.50 162 ILE A N 1
ATOM 1305 C CA . ILE A 1 162 ? -3.778 5.425 4.694 1.00 95.50 162 ILE A CA 1
ATOM 1306 C C . ILE A 1 162 ? -4.067 5.358 6.197 1.00 95.50 162 ILE A C 1
ATOM 1308 O O . ILE A 1 162 ? -3.872 4.296 6.794 1.00 95.50 162 ILE A O 1
ATOM 1312 N N . PRO A 1 163 ? -4.509 6.455 6.837 1.00 94.75 163 PRO A N 1
ATOM 1313 C CA . PRO A 1 163 ? -4.940 6.429 8.231 1.00 94.75 163 PRO A CA 1
ATOM 1314 C C . PRO A 1 163 ? -6.215 5.594 8.396 1.00 94.75 163 PRO A C 1
ATOM 1316 O O . PRO A 1 163 ? -7.199 5.800 7.683 1.00 94.75 163 PRO A O 1
ATOM 1319 N N . LEU A 1 164 ? -6.215 4.673 9.355 1.00 95.88 164 LEU A N 1
ATOM 1320 C CA . LEU A 1 164 ? -7.315 3.745 9.600 1.00 95.88 164 LEU A CA 1
ATOM 1321 C C . LEU A 1 164 ? -7.900 3.946 10.998 1.00 95.88 164 LEU A C 1
ATOM 1323 O O . LEU A 1 164 ? -7.173 4.138 11.974 1.00 95.88 164 LEU A O 1
ATOM 1327 N N . GLU A 1 165 ? -9.225 3.911 11.082 1.00 95.25 165 GLU A N 1
ATOM 1328 C CA . GLU A 1 165 ? -9.991 3.889 12.324 1.00 95.25 165 GLU A CA 1
ATOM 1329 C C . GLU A 1 165 ? -9.890 2.517 13.010 1.00 95.25 165 GLU A C 1
ATOM 1331 O O . GLU A 1 165 ? -9.280 1.584 12.493 1.00 95.25 165 GLU A O 1
ATOM 1336 N N . ASN A 1 166 ? -10.495 2.381 14.195 1.00 95.25 166 ASN A N 1
ATOM 1337 C CA . ASN A 1 166 ? -10.509 1.111 14.929 1.00 95.25 166 ASN A CA 1
ATOM 1338 C C . ASN A 1 166 ? -11.144 -0.028 14.127 1.00 95.25 166 ASN A C 1
ATOM 1340 O O . ASN A 1 166 ? -10.649 -1.148 14.187 1.00 95.25 166 ASN A O 1
ATOM 1344 N N . SER A 1 167 ? -12.226 0.258 13.400 1.00 97.19 167 SER A N 1
ATOM 1345 C CA . SER A 1 167 ? -12.862 -0.716 12.521 1.00 97.19 167 SER A CA 1
ATOM 1346 C C . SER A 1 167 ? -12.534 -0.378 11.083 1.00 97.19 167 SER A C 1
ATOM 1348 O O . SER A 1 167 ? -12.813 0.729 10.622 1.00 97.19 167 SER A O 1
ATOM 1350 N N . PHE A 1 168 ? -11.945 -1.326 10.369 1.00 98.31 168 PHE A N 1
ATOM 1351 C CA . PHE A 1 168 ? -11.650 -1.148 8.957 1.00 98.31 168 PHE A CA 1
ATOM 1352 C C . PHE A 1 168 ? -11.688 -2.479 8.220 1.00 98.31 168 PHE A C 1
ATOM 1354 O O . PHE A 1 168 ? -11.523 -3.553 8.797 1.00 98.31 168 PHE A O 1
ATOM 1361 N N . LYS A 1 169 ? -11.852 -2.399 6.904 1.00 98.75 169 LYS A N 1
ATOM 1362 C CA . LYS A 1 169 ? -11.659 -3.504 5.977 1.00 98.75 169 LYS A CA 1
ATOM 1363 C C . LYS A 1 169 ? -10.995 -2.969 4.720 1.00 98.75 169 LYS A C 1
ATOM 1365 O O . LYS A 1 169 ? -11.460 -1.998 4.135 1.00 98.75 169 LYS A O 1
ATOM 1370 N N . ILE A 1 170 ? -9.930 -3.631 4.299 1.00 98.75 170 ILE A N 1
ATOM 1371 C CA . ILE A 1 170 ? -9.252 -3.369 3.034 1.00 98.75 170 ILE A CA 1
ATOM 1372 C C . ILE A 1 170 ? -9.372 -4.617 2.177 1.00 98.75 170 ILE A C 1
ATOM 1374 O O . ILE A 1 170 ? -9.157 -5.733 2.656 1.00 98.75 170 ILE A O 1
ATOM 1378 N N . THR A 1 171 ? -9.705 -4.438 0.907 1.00 98.69 171 THR A N 1
ATOM 1379 C CA . THR A 1 171 ? -9.623 -5.488 -0.108 1.00 98.69 171 THR A CA 1
ATOM 1380 C C . THR A 1 171 ? -8.978 -4.896 -1.346 1.00 98.69 171 THR A C 1
ATOM 1382 O O . THR A 1 171 ? -9.348 -3.822 -1.798 1.00 98.69 171 THR A O 1
ATOM 1385 N N . THR A 1 172 ? -7.953 -5.558 -1.860 1.00 98.06 172 THR A N 1
ATOM 1386 C CA . THR A 1 172 ? -7.198 -5.065 -3.006 1.00 98.06 172 THR A CA 1
ATOM 1387 C C . THR A 1 172 ? -6.635 -6.223 -3.808 1.00 98.06 172 THR A C 1
ATOM 1389 O O . THR A 1 172 ? -6.339 -7.286 -3.254 1.00 98.06 172 THR A O 1
ATOM 1392 N N . GLN A 1 173 ? -6.492 -6.020 -5.111 1.00 97.31 173 GLN A N 1
ATOM 1393 C CA . GLN A 1 173 ? -5.992 -7.021 -6.036 1.00 97.31 173 GLN A CA 1
ATOM 1394 C C . GLN A 1 173 ? -4.943 -6.404 -6.950 1.00 97.31 173 GLN A C 1
ATOM 1396 O O . GLN A 1 173 ? -5.141 -5.322 -7.495 1.00 97.31 173 GLN A O 1
ATOM 1401 N N . ASN A 1 174 ? -3.835 -7.110 -7.140 1.00 97.06 174 ASN A N 1
ATOM 1402 C CA . ASN A 1 174 ? -2.824 -6.717 -8.112 1.00 97.06 174 ASN A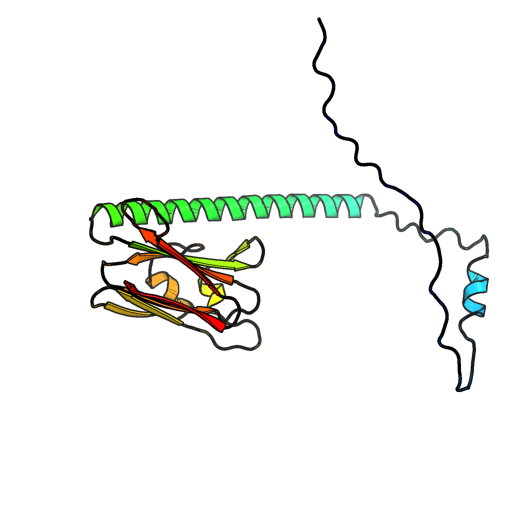 CA 1
ATOM 1403 C C . ASN A 1 174 ? -3.281 -7.101 -9.529 1.00 97.06 174 ASN A C 1
ATOM 1405 O O . ASN A 1 174 ? -3.668 -8.243 -9.751 1.00 97.06 174 ASN A O 1
ATOM 1409 N N . SER A 1 175 ? -3.210 -6.188 -10.491 1.00 96.25 175 SER A N 1
ATOM 1410 C CA . SER A 1 175 ? -3.461 -6.449 -11.921 1.00 96.25 175 SER A CA 1
ATOM 1411 C C . SER A 1 175 ? -2.199 -6.374 -12.775 1.00 96.25 175 SER A C 1
ATOM 1413 O O . SER A 1 175 ? -2.262 -6.577 -13.983 1.00 96.25 175 SER A O 1
ATOM 1415 N N . ASN A 1 176 ? -1.040 -6.123 -12.170 1.00 95.25 176 ASN A N 1
ATOM 1416 C CA . ASN A 1 176 ? 0.234 -6.066 -12.863 1.00 95.25 176 ASN A CA 1
ATOM 1417 C C . ASN A 1 176 ? 0.965 -7.412 -12.756 1.00 95.25 176 ASN A C 1
ATOM 1419 O O . ASN A 1 176 ? 1.118 -7.975 -11.670 1.00 95.25 176 ASN A O 1
ATOM 1423 N N . ASN A 1 177 ? 1.418 -7.947 -13.888 1.00 93.81 177 ASN A N 1
ATOM 1424 C CA . ASN A 1 177 ? 2.087 -9.247 -13.961 1.00 93.81 177 ASN A CA 1
ATOM 1425 C C . ASN A 1 177 ? 3.593 -9.199 -13.647 1.00 93.81 177 ASN A C 1
ATOM 1427 O O . ASN A 1 177 ? 4.198 -10.250 -13.438 1.00 93.81 177 ASN A O 1
ATOM 1431 N N . TYR A 1 178 ? 4.192 -8.008 -13.585 1.00 93.38 178 TYR A N 1
ATOM 1432 C CA . TYR A 1 178 ? 5.619 -7.818 -13.304 1.00 93.38 178 TYR A CA 1
ATOM 1433 C C . TYR A 1 178 ? 5.891 -7.224 -11.919 1.00 93.38 178 TYR A C 1
ATOM 1435 O O . TYR A 1 178 ? 7.017 -7.300 -11.427 1.00 93.38 178 TYR A O 1
ATOM 1443 N N . ALA A 1 179 ? 4.882 -6.627 -11.284 1.00 95.81 179 ALA A N 1
ATOM 1444 C CA . ALA A 1 179 ? 5.014 -5.998 -9.978 1.00 95.81 179 ALA A CA 1
ATOM 1445 C C . ALA A 1 179 ? 4.408 -6.836 -8.847 1.00 95.81 179 ALA A C 1
ATOM 1447 O O . ALA A 1 179 ? 3.505 -7.648 -9.046 1.00 95.81 179 ALA A O 1
ATOM 1448 N N . LEU A 1 180 ? 4.892 -6.592 -7.631 1.00 97.69 180 LEU A N 1
ATOM 1449 C CA . LEU A 1 180 ? 4.307 -7.096 -6.394 1.00 97.69 180 LEU A CA 1
ATOM 1450 C C . LEU A 1 180 ? 3.599 -5.959 -5.664 1.00 97.69 180 LEU A C 1
ATOM 1452 O O . LEU A 1 180 ? 4.208 -4.935 -5.348 1.00 97.69 180 LEU A O 1
ATOM 1456 N N . LEU A 1 181 ? 2.323 -6.176 -5.362 1.00 98.38 181 LEU A N 1
ATOM 1457 C CA . LEU A 1 181 ? 1.542 -5.328 -4.475 1.00 98.38 181 LEU A CA 1
ATOM 1458 C C . LEU A 1 181 ? 1.821 -5.741 -3.035 1.00 98.38 181 LEU A C 1
ATOM 1460 O O . LEU A 1 181 ? 1.689 -6.917 -2.704 1.00 98.38 181 LEU A O 1
ATOM 1464 N N . ASN A 1 182 ? 2.163 -4.795 -2.168 1.00 98.38 182 ASN A N 1
ATOM 1465 C CA . ASN A 1 182 ? 2.427 -5.063 -0.758 1.00 98.38 182 ASN A CA 1
ATOM 1466 C C . ASN A 1 182 ? 1.539 -4.180 0.116 1.00 98.38 182 ASN A C 1
ATOM 1468 O O . ASN A 1 182 ? 1.424 -2.977 -0.120 1.00 98.38 182 ASN A O 1
ATOM 1472 N N . LEU A 1 183 ? 0.954 -4.774 1.154 1.00 98.62 183 LEU A N 1
ATOM 1473 C CA . LEU A 1 183 ? 0.188 -4.071 2.175 1.00 98.62 183 LEU A CA 1
ATOM 1474 C C . LEU A 1 183 ? 0.743 -4.407 3.554 1.00 98.62 183 LEU A C 1
ATOM 1476 O O . LEU A 1 183 ? 0.855 -5.578 3.922 1.00 98.62 183 LEU A O 1
ATOM 1480 N N . LYS A 1 184 ? 1.026 -3.367 4.336 1.00 98.50 184 LYS A N 1
ATOM 1481 C CA . LYS A 1 184 ? 1.368 -3.464 5.758 1.00 98.50 184 LYS A CA 1
ATOM 1482 C C . LYS A 1 184 ? 0.344 -2.711 6.582 1.00 98.50 184 LYS A C 1
ATOM 1484 O O . LYS A 1 184 ? 0.008 -1.592 6.215 1.00 98.50 184 LYS A O 1
ATOM 1489 N N . ILE A 1 185 ? -0.088 -3.272 7.706 1.00 98.00 185 ILE A N 1
ATOM 1490 C CA . ILE A 1 185 ? -0.803 -2.519 8.739 1.00 98.00 185 ILE A CA 1
ATOM 1491 C C . ILE A 1 185 ? 0.140 -2.304 9.915 1.00 98.00 185 ILE A C 1
ATOM 1493 O O . ILE A 1 185 ? 0.743 -3.258 10.415 1.00 98.00 185 ILE A O 1
ATOM 1497 N N . LYS A 1 186 ? 0.270 -1.051 10.342 1.00 95.88 186 LYS A N 1
ATOM 1498 C CA . LYS A 1 186 ? 1.050 -0.648 11.510 1.00 95.88 186 LYS A CA 1
ATOM 1499 C C . LYS A 1 186 ? 0.126 -0.146 12.608 1.00 95.88 186 LYS A C 1
ATOM 1501 O O . LYS A 1 186 ? -0.821 0.579 12.319 1.00 95.88 186 LYS A O 1
ATOM 1506 N N . ASP A 1 187 ? 0.439 -0.498 13.845 1.00 93.81 187 ASP A N 1
ATOM 1507 C CA . ASP A 1 187 ? -0.094 0.174 15.026 1.00 93.81 187 ASP A CA 1
ATOM 1508 C C . ASP A 1 187 ? 0.525 1.577 15.121 1.00 93.81 187 ASP A C 1
ATOM 1510 O O . ASP A 1 187 ? 1.750 1.719 15.131 1.00 93.81 187 ASP A O 1
ATOM 1514 N N . SER A 1 188 ? -0.310 2.615 15.161 1.00 90.19 188 SER A N 1
ATOM 1515 C CA . SER A 1 188 ? 0.143 4.011 15.128 1.00 90.19 188 SER A CA 1
ATOM 1516 C C . SER A 1 188 ? 0.887 4.435 16.395 1.00 90.19 188 SER A C 1
ATOM 1518 O O . SER A 1 188 ? 1.701 5.356 16.347 1.00 90.19 188 SER A O 1
ATOM 1520 N N . SER A 1 189 ? 0.609 3.793 17.534 1.00 88.75 189 SER A N 1
ATOM 1521 C CA . SER A 1 189 ? 1.185 4.163 18.832 1.00 88.75 189 SER A CA 1
ATOM 1522 C C . SER A 1 189 ? 2.585 3.585 19.039 1.00 88.75 189 SER A C 1
ATOM 1524 O O . SER A 1 189 ? 3.458 4.241 19.603 1.00 88.75 189 SER A O 1
ATOM 1526 N N . THR A 1 190 ? 2.813 2.369 18.545 1.00 89.88 190 THR A N 1
ATOM 1527 C CA . THR A 1 190 ? 4.064 1.618 18.728 1.00 89.88 190 THR A CA 1
ATOM 1528 C C . THR A 1 190 ? 4.907 1.536 17.460 1.00 89.88 190 THR A C 1
ATOM 1530 O O . THR A 1 190 ? 6.074 1.154 17.521 1.00 89.88 190 THR A O 1
ATOM 1533 N N . GLY A 1 191 ? 4.325 1.829 16.294 1.00 88.69 191 GLY A N 1
ATOM 1534 C CA . GLY A 1 191 ? 4.947 1.622 14.985 1.00 88.69 191 GLY A CA 1
ATOM 1535 C C . GLY A 1 191 ? 5.075 0.148 14.580 1.00 88.69 191 GLY A C 1
ATOM 1536 O O . GLY A 1 191 ? 5.626 -0.151 13.516 1.00 88.69 191 GLY A O 1
ATOM 1537 N N . LYS A 1 192 ? 4.580 -0.786 15.403 1.00 94.81 192 LYS A N 1
ATOM 1538 C CA . LYS A 1 192 ? 4.699 -2.227 15.171 1.00 94.81 192 LYS A CA 1
ATOM 1539 C C . LYS A 1 192 ? 3.862 -2.648 13.964 1.00 94.81 192 LYS A C 1
ATOM 1541 O O . LYS A 1 192 ? 2.692 -2.293 13.858 1.00 94.81 192 LYS A O 1
ATOM 1546 N N . ILE A 1 193 ? 4.443 -3.460 13.082 1.00 97.12 193 ILE A N 1
ATOM 1547 C CA . ILE A 1 193 ? 3.702 -4.118 11.999 1.00 97.12 193 ILE A CA 1
ATOM 1548 C C . ILE A 1 193 ? 2.839 -5.228 12.610 1.00 97.12 193 ILE A C 1
ATOM 1550 O O . ILE A 1 193 ? 3.358 -6.133 13.264 1.00 97.12 193 ILE A O 1
ATOM 1554 N N . ILE A 1 194 ? 1.527 -5.145 12.401 1.00 97.38 194 ILE A N 1
ATOM 1555 C CA . ILE A 1 194 ? 0.537 -6.118 12.895 1.00 97.38 194 ILE A CA 1
ATOM 1556 C C . ILE A 1 194 ? -0.052 -6.978 11.773 1.00 97.38 194 ILE A C 1
ATOM 1558 O O . ILE A 1 194 ? -0.638 -8.023 12.034 1.00 97.38 194 ILE A O 1
ATOM 1562 N N . PHE A 1 195 ? 0.132 -6.559 10.522 1.00 98.56 195 PHE A N 1
ATOM 1563 C CA . PHE A 1 195 ? -0.210 -7.336 9.339 1.00 98.56 195 PHE A CA 1
ATOM 1564 C C . PHE A 1 195 ? 0.749 -6.983 8.207 1.00 98.56 195 PHE A C 1
ATOM 1566 O O . PHE A 1 195 ? 1.079 -5.813 8.014 1.00 98.56 195 PHE A O 1
ATOM 1573 N N . GLU A 1 196 ? 1.155 -7.981 7.434 1.00 98.56 196 GLU A N 1
ATOM 1574 C CA . GLU A 1 196 ? 1.942 -7.811 6.218 1.00 98.56 196 GLU A CA 1
ATOM 1575 C C . GLU A 1 196 ? 1.548 -8.896 5.220 1.00 98.56 196 GLU A C 1
ATOM 1577 O O . GLU A 1 196 ? 1.493 -10.078 5.564 1.00 98.56 196 GLU A O 1
ATOM 1582 N N . LYS A 1 197 ? 1.251 -8.497 3.983 1.00 98.69 197 LYS A N 1
ATOM 1583 C CA . LYS A 1 197 ? 0.985 -9.429 2.888 1.00 98.69 197 LYS A CA 1
ATOM 1584 C C . LYS A 1 197 ? 1.424 -8.831 1.559 1.00 98.69 197 LYS A C 1
ATOM 1586 O O . LYS A 1 197 ? 1.274 -7.630 1.333 1.00 98.69 197 LYS A O 1
ATOM 1591 N N . SER A 1 198 ? 1.886 -9.702 0.671 1.00 98.31 198 SER A N 1
ATOM 1592 C CA . SER A 1 198 ? 2.206 -9.377 -0.716 1.00 98.31 198 SER A CA 1
ATOM 1593 C C . SER A 1 198 ? 1.334 -10.183 -1.677 1.00 98.31 198 SER A C 1
ATOM 1595 O O . SER A 1 198 ? 0.879 -11.282 -1.348 1.00 98.31 198 SER A O 1
ATOM 1597 N N . ALA A 1 199 ? 1.105 -9.643 -2.869 1.00 98.19 199 ALA A N 1
ATOM 1598 C CA . ALA A 1 199 ? 0.341 -10.272 -3.934 1.00 98.19 199 ALA A CA 1
ATOM 1599 C C . ALA A 1 199 ? 1.012 -10.051 -5.297 1.00 98.19 199 ALA A C 1
ATOM 1601 O O . ALA A 1 199 ? 1.249 -8.914 -5.711 1.00 98.19 199 ALA A O 1
ATOM 1602 N N . GLY A 1 200 ? 1.291 -11.151 -6.000 1.00 96.19 200 GLY A N 1
ATOM 1603 C CA . GLY A 1 200 ? 1.627 -11.143 -7.427 1.00 96.19 200 GLY A CA 1
ATOM 1604 C C . GLY A 1 200 ? 0.382 -11.013 -8.303 1.00 96.19 200 GLY A C 1
ATOM 1605 O O . GLY A 1 200 ? -0.686 -10.673 -7.799 1.00 96.19 200 GLY A O 1
ATOM 1606 N N . TYR A 1 201 ? 0.516 -11.294 -9.598 1.00 95.56 201 TYR A N 1
ATOM 1607 C CA . TYR A 1 201 ? -0.546 -11.117 -10.593 1.00 95.56 201 TYR A CA 1
ATOM 1608 C C . TYR A 1 201 ? -1.889 -11.737 -10.170 1.00 95.56 201 TYR A C 1
ATOM 1610 O O . TYR A 1 201 ? -1.951 -12.916 -9.823 1.00 95.56 201 TYR A O 1
ATOM 1618 N N . TYR A 1 202 ? -2.951 -10.926 -10.158 1.00 94.62 202 TYR A N 1
ATOM 1619 C CA . TYR A 1 202 ? -4.304 -11.244 -9.671 1.00 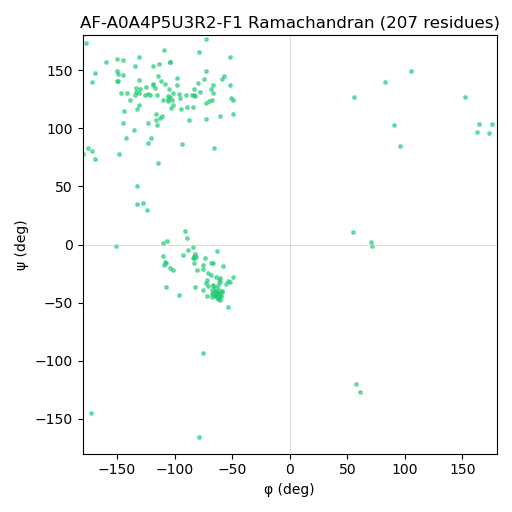94.62 202 TYR A CA 1
ATOM 1620 C C . TYR A 1 202 ? -4.406 -11.765 -8.233 1.00 94.62 202 TYR A C 1
ATOM 1622 O O . TYR A 1 202 ? -5.485 -12.168 -7.791 1.00 94.62 202 TYR A O 1
ATOM 1630 N N . GLY A 1 203 ? -3.325 -11.691 -7.460 1.00 97.06 203 GLY A N 1
ATOM 1631 C CA . GLY A 1 203 ? -3.332 -11.991 -6.041 1.00 97.06 203 GLY A CA 1
ATOM 1632 C C . GLY A 1 203 ? -4.157 -10.965 -5.268 1.00 97.06 203 GLY A C 1
ATOM 1633 O O . GLY A 1 203 ? -4.058 -9.758 -5.500 1.00 97.06 203 GLY A O 1
ATOM 1634 N N . ILE A 1 204 ? -4.953 -11.460 -4.320 1.00 98.00 204 ILE A N 1
ATOM 1635 C CA . ILE A 1 204 ? -5.833 -10.644 -3.482 1.00 98.00 204 ILE A CA 1
ATOM 1636 C C . ILE A 1 204 ? -5.246 -10.511 -2.074 1.00 98.00 204 ILE A C 1
ATOM 1638 O O . ILE A 1 204 ? -4.855 -11.490 -1.417 1.00 98.00 204 ILE A O 1
ATOM 1642 N N . ILE A 1 205 ? -5.243 -9.282 -1.574 1.00 98.62 205 ILE A N 1
ATOM 1643 C CA . ILE A 1 205 ? -4.986 -8.955 -0.177 1.00 98.62 205 ILE A CA 1
ATOM 1644 C C . ILE A 1 205 ? -6.302 -8.482 0.435 1.00 98.62 205 ILE A C 1
ATOM 1646 O O . ILE A 1 205 ? -6.918 -7.538 -0.049 1.00 98.62 205 ILE A O 1
ATOM 1650 N N . SER A 1 206 ? -6.720 -9.136 1.516 1.00 98.38 206 SER A N 1
ATOM 1651 C CA . SER A 1 206 ? -7.874 -8.725 2.308 1.00 98.38 206 SER A CA 1
ATOM 1652 C C . SER A 1 206 ? -7.500 -8.758 3.781 1.00 98.38 206 SER A C 1
ATOM 1654 O O . SER A 1 206 ? -6.959 -9.756 4.257 1.00 98.38 206 SER A O 1
ATOM 1656 N N . VAL A 1 207 ? -7.801 -7.680 4.496 1.00 98.62 207 VAL A N 1
ATOM 1657 C CA . VAL A 1 207 ? -7.548 -7.533 5.934 1.00 98.62 207 VAL A CA 1
ATOM 1658 C C . VAL A 1 207 ? -8.678 -6.727 6.560 1.00 98.62 207 VAL A C 1
ATOM 1660 O O . VAL A 1 207 ? -9.247 -5.851 5.910 1.00 98.62 207 VAL A O 1
ATOM 1663 N N . LYS A 1 208 ? -9.028 -7.041 7.805 1.00 98.19 208 LYS A N 1
ATOM 1664 C CA . LYS A 1 208 ? -10.010 -6.293 8.588 1.00 98.19 208 LYS A CA 1
ATOM 1665 C C . LYS A 1 208 ? -9.625 -6.273 10.061 1.00 98.19 208 LYS A C 1
ATOM 1667 O O . LYS A 1 208 ? -8.904 -7.173 10.496 1.00 98.19 208 LYS A O 1
ATOM 1672 N N . ASN A 1 209 ? -10.157 -5.297 10.785 1.00 95.88 209 ASN A N 1
ATOM 1673 C CA . ASN A 1 209 ? -10.130 -5.216 12.241 1.00 95.88 209 ASN A CA 1
ATOM 1674 C C . ASN A 1 209 ? -11.536 -4.929 12.770 1.00 95.88 209 ASN A C 1
ATOM 1676 O O . ASN A 1 209 ? -12.214 -4.044 12.190 1.00 95.88 209 ASN A O 1
#

Sequence (209 aa):
MDSYKSLIHKIEPSQTLWVYLLTMIMATGCVSEPVAWEQMKQMNNPSYIDHVGASETPESIE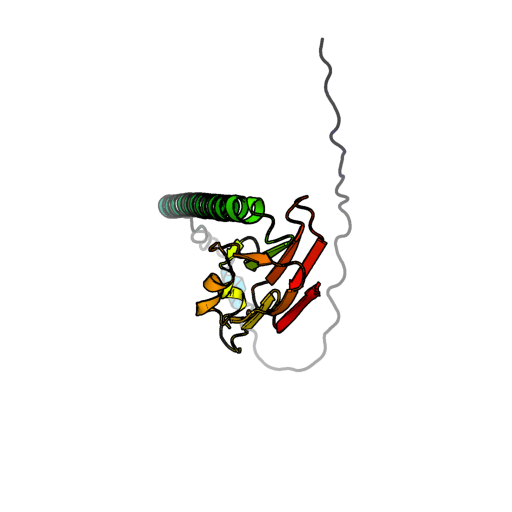STRKKQKQDEENKKVALANQIYQQKLAEEEYNKKIKSGKYPFIAVLTCTLGVSTQPPQFCFYPNDFGFATTFELQNGSFYKMYQYIDLDQAGYGNYILMIPLENSFKITTQNSNNYALLNLKIKDSSTGKIIFEKSAGYYGIISVKN

Foldseek 3Di:
DDDDDDDDDDDDDDDDDDDDDDDDDDDDDDDDDDPPVVVVVVVPDPVPPPPPDPPCPPVNVVVVVVVVVVVVVVVVVVVVVQVVLVVVQVVVLVVVVVVVFFQKKKKKWKDQPPDTAFNLLQQDADPDWHGWWKWKDAPPDTDIDTSVCVCVQAGTGRIGIHGHGPWMKIKTFGQYQRMKIKIWMAGSVPRDTPDIDIDHHRGMDIDTD

Secondary structure (DSSP, 8-state):
----------------------------------TTSTTTGGGG-TTS-SS------HHHHHHHHHHHHHHHHHHHHHHHHHHHHHHHHHHHHHHHHTTT--SEEEEEEEEETTEEE-GGGGTS--SS-----EEEEETTEEEEE-GGGGGGGSB-SSEEEEEE-SSEEEEEE---SS-EEEEEEEETTT--EEEEEEE-TT-EEEEE-

Solvent-accessible surface area (backbone atoms only — not comparable to full-atom values): 12346 Å² total; per-residue (Å²): 140,86,86,92,78,89,89,77,83,86,81,82,83,85,85,83,84,82,88,88,88,87,88,88,88,89,88,86,82,89,80,90,80,86,76,73,62,72,68,60,64,65,76,76,46,88,90,72,78,82,84,86,70,85,67,73,49,73,67,58,51,49,51,51,51,52,50,52,53,50,54,52,51,52,50,50,53,53,51,50,51,51,53,51,50,50,50,53,33,50,51,57,46,55,61,53,44,75,69,68,67,29,54,26,31,40,42,34,33,14,32,47,84,95,43,77,35,39,41,43,58,21,16,40,34,79,93,82,64,58,66,30,48,43,36,40,33,44,61,92,47,71,52,76,25,48,42,92,48,46,60,79,65,43,39,44,70,51,48,34,40,23,81,25,37,79,38,32,36,40,40,36,37,18,26,11,82,74,31,36,30,35,44,32,34,25,35,58,87,78,65,45,74,78,43,77,52,73,20,47,57,69,27,71,50,74,52,72,84

Mean predicted aligned error: 15.84 Å

Radius of gyration: 29.77 Å; Cα contacts (8 Å, |Δi|>4): 311; chains: 1; bounding box: 74×60×68 Å